Protein AF-A0A4P6PEQ9-F1 (afdb_monomer_lite)

pLDDT: mean 74.77, std 24.23, range [22.58, 97.56]

Sequence (302 aa):
MPDYSALWETHTLLEGETLVCCVGPLTLRIHRKRKDWYVSHEQEMQIDDQRCSLEILREPMNRGFEWSRWILDEAMDCVRLEPSLPDRSIIVRPEMLMTVMPKQTVEFYIGLPLWLSISFGSAGKTAVEVPTYTLSNSWFGSFTEGELCYALKTTARLHLAELSNSAHRVVFPLNVKNLSKETLAFERICIRPQHLNIYQGSERLWTGRGRVSYRGRRAGAVWSMPQARRIWAGPIKRSATRVKPSNVVHCYVLLIILNSGWMFHDGVSTQLVRPVSGNGYLLRAAAGIRAAVSAAVQLSDS

Radius of gyration: 23.51 Å; chains: 1; bounding box: 49×52×79 Å

Structure (mmCIF, N/CA/C/O backbone):
data_AF-A0A4P6PEQ9-F1
#
_entry.id   AF-A0A4P6PEQ9-F1
#
loop_
_atom_site.group_PDB
_atom_site.id
_atom_site.type_symbol
_atom_site.label_atom_id
_atom_site.label_alt_id
_atom_site.label_comp_id
_atom_site.label_asym_id
_atom_site.label_entity_id
_atom_site.label_seq_id
_atom_site.pdbx_PDB_ins_code
_atom_site.Cartn_x
_atom_site.Cartn_y
_atom_site.Cartn_z
_atom_site.occupancy
_atom_site.B_iso_or_equiv
_atom_site.auth_seq_id
_atom_site.auth_comp_id
_atom_site.auth_asym_id
_atom_site.auth_atom_id
_atom_site.pdbx_PDB_model_num
ATOM 1 N N . MET A 1 1 ? 15.878 -3.754 14.108 1.00 52.47 1 MET A N 1
ATOM 2 C CA . MET A 1 1 ? 15.055 -3.267 12.977 1.00 52.47 1 MET A CA 1
ATOM 3 C C . MET A 1 1 ? 13.618 -3.230 13.442 1.00 52.47 1 MET A C 1
ATOM 5 O O . MET A 1 1 ? 13.287 -4.068 14.275 1.00 52.47 1 MET A O 1
ATOM 9 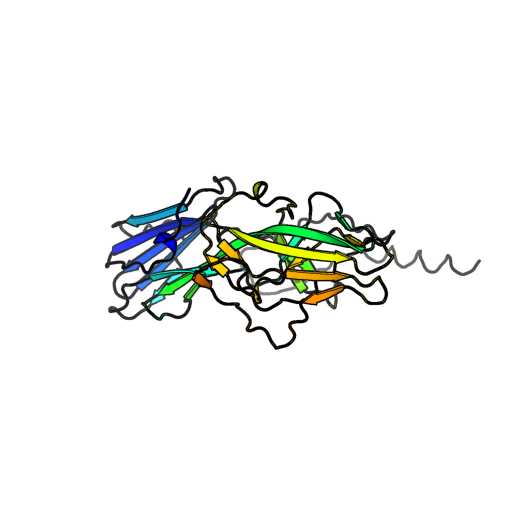N N . PRO A 1 2 ? 12.806 -2.262 13.003 1.00 60.31 2 PRO A N 1
ATOM 10 C CA . PRO A 1 2 ? 11.451 -2.143 13.513 1.00 60.31 2 PRO A CA 1
ATOM 11 C C . PRO A 1 2 ? 10.614 -3.342 13.044 1.00 60.31 2 PRO A C 1
ATOM 13 O O . PRO A 1 2 ? 10.509 -3.605 11.847 1.00 60.31 2 PRO A O 1
ATOM 16 N N . ASP A 1 3 ? 10.088 -4.100 14.005 1.00 70.50 3 ASP A N 1
ATOM 17 C CA . ASP A 1 3 ? 9.149 -5.189 13.758 1.00 70.50 3 ASP A CA 1
ATOM 18 C C . ASP A 1 3 ? 7.724 -4.634 13.826 1.00 70.50 3 ASP A C 1
ATOM 20 O O . ASP A 1 3 ? 7.307 -4.072 14.837 1.00 70.50 3 ASP A O 1
ATOM 24 N N . TYR A 1 4 ? 6.988 -4.774 12.726 1.00 80.19 4 TYR A N 1
ATOM 25 C CA . TYR A 1 4 ? 5.607 -4.313 12.600 1.00 80.19 4 TYR A CA 1
ATOM 26 C C . TYR A 1 4 ? 4.604 -5.469 12.694 1.00 80.19 4 TYR A C 1
ATOM 28 O O . TYR A 1 4 ? 3.434 -5.290 12.373 1.00 80.19 4 TYR A O 1
ATOM 36 N N . SER A 1 5 ? 5.046 -6.670 13.083 1.00 78.75 5 SER A N 1
ATOM 37 C CA . SER A 1 5 ? 4.214 -7.875 13.155 1.00 78.75 5 SER A CA 1
ATOM 38 C C . SER A 1 5 ? 2.965 -7.679 14.019 1.00 78.75 5 SER A C 1
ATOM 40 O O . SER A 1 5 ? 1.870 -7.983 13.544 1.00 78.75 5 SER A O 1
ATOM 42 N N . ALA A 1 6 ? 3.127 -7.076 15.201 1.00 85.50 6 ALA A N 1
ATOM 43 C CA . ALA A 1 6 ? 2.058 -6.793 16.158 1.00 85.50 6 ALA A CA 1
ATOM 44 C C . ALA A 1 6 ? 0.940 -5.908 15.579 1.00 85.50 6 ALA A C 1
ATOM 46 O O . ALA A 1 6 ? -0.227 -6.073 15.923 1.00 85.50 6 ALA A O 1
ATOM 47 N N . LEU A 1 7 ? 1.258 -5.002 14.645 1.00 88.44 7 LEU A N 1
ATOM 48 C CA . LEU A 1 7 ? 0.253 -4.169 13.974 1.00 88.44 7 LEU A CA 1
ATOM 49 C C . LEU A 1 7 ? -0.766 -5.024 13.204 1.00 88.44 7 LEU A C 1
ATOM 51 O O . LEU A 1 7 ? -1.944 -4.683 13.153 1.00 88.44 7 LEU A O 1
ATOM 55 N N . TRP A 1 8 ? -0.314 -6.143 12.632 1.00 87.94 8 TRP A N 1
ATOM 56 C CA . TRP A 1 8 ? -1.099 -7.017 11.754 1.00 87.94 8 TRP A CA 1
ATOM 57 C C . TRP A 1 8 ? -1.805 -8.163 12.485 1.00 87.94 8 TRP A C 1
ATOM 59 O O . TRP A 1 8 ? -2.359 -9.059 11.841 1.00 87.94 8 TRP A O 1
ATOM 69 N N . GLU A 1 9 ? -1.735 -8.187 13.813 1.00 89.50 9 GLU A N 1
ATOM 70 C CA . GLU A 1 9 ? -2.433 -9.167 14.636 1.00 89.50 9 GLU A CA 1
ATOM 71 C C . GLU A 1 9 ? -3.910 -8.796 14.823 1.00 89.50 9 GLU A C 1
ATOM 73 O O . GLU A 1 9 ? -4.392 -7.748 14.388 1.00 89.50 9 GLU A O 1
ATOM 78 N N . THR A 1 10 ? -4.666 -9.717 15.418 1.00 92.06 10 THR A N 1
ATOM 79 C CA . THR A 1 10 ? -6.040 -9.428 15.840 1.00 92.06 10 THR A CA 1
ATOM 80 C C . THR A 1 10 ? -5.991 -8.869 17.255 1.00 92.06 10 THR A C 1
ATOM 82 O O . THR A 1 10 ? -5.420 -9.502 18.137 1.00 92.06 10 THR A O 1
ATOM 85 N N . HIS A 1 11 ? -6.605 -7.709 17.459 1.00 94.25 11 HIS A N 1
ATOM 86 C CA . HIS A 1 11 ? -6.615 -6.984 18.725 1.00 94.25 11 HIS A CA 1
ATOM 87 C C . HIS A 1 11 ? -7.996 -7.072 19.358 1.00 94.25 11 HIS A C 1
ATOM 89 O O . HIS A 1 11 ? -8.988 -6.724 18.718 1.00 94.25 11 HIS A O 1
ATOM 95 N N . THR A 1 12 ? -8.073 -7.516 20.606 1.00 95.25 12 THR A N 1
ATOM 96 C CA . THR A 1 12 ? -9.313 -7.470 21.388 1.00 95.25 12 THR A CA 1
ATOM 97 C C . THR A 1 12 ? -9.430 -6.103 22.057 1.00 95.25 12 THR A C 1
ATOM 99 O O . THR A 1 12 ? -8.489 -5.663 22.708 1.00 95.25 12 THR A O 1
ATOM 102 N N . LEU A 1 13 ? -10.574 -5.436 21.901 1.00 94.94 13 LEU A N 1
ATOM 103 C CA . LEU A 1 13 ? -10.925 -4.204 22.609 1.00 94.94 13 LEU A CA 1
ATOM 104 C C . LEU A 1 13 ? -12.106 -4.481 23.530 1.00 94.94 13 LEU A C 1
ATOM 106 O O . LEU A 1 13 ? -13.156 -4.940 23.078 1.00 94.94 13 LEU A O 1
ATOM 110 N N . LEU A 1 14 ? -11.975 -4.141 24.804 1.00 95.12 14 LEU A N 1
ATOM 111 C CA . LEU A 1 14 ? -13.072 -4.132 25.765 1.00 95.12 14 LEU A CA 1
ATOM 112 C C . LEU A 1 14 ? -13.942 -2.878 25.597 1.00 95.12 14 LEU A C 1
ATOM 114 O O . LEU A 1 14 ? -13.610 -1.929 24.884 1.00 95.12 14 LEU A O 1
ATOM 118 N N . GLU A 1 15 ? -15.102 -2.868 26.250 1.00 94.50 15 GLU A N 1
ATOM 119 C CA . GLU A 1 15 ? -15.941 -1.672 26.285 1.00 94.50 15 GLU A CA 1
ATOM 120 C C . GLU A 1 15 ? -15.204 -0.496 26.949 1.00 94.50 15 GLU A C 1
ATOM 122 O O . GLU A 1 15 ? -14.682 -0.609 28.060 1.00 94.50 15 GLU A O 1
ATOM 127 N N . GLY A 1 16 ? -15.218 0.655 26.275 1.00 94.69 16 GLY A N 1
ATOM 128 C CA . GLY A 1 16 ? -14.568 1.882 26.724 1.00 94.69 16 GLY A CA 1
ATOM 129 C C . GLY A 1 16 ? -13.089 1.972 26.352 1.00 94.69 16 GLY A C 1
ATOM 130 O O . GLY A 1 16 ? -12.447 2.956 26.713 1.00 94.69 16 GLY A O 1
ATOM 131 N N . GLU A 1 17 ? -12.546 0.986 25.638 1.00 96.56 17 GLU A N 1
ATOM 132 C CA . GLU A 1 17 ? -11.171 1.019 25.148 1.00 96.56 17 GLU A CA 1
ATOM 133 C C . GLU A 1 17 ? -11.068 1.630 23.749 1.00 96.56 17 GLU A C 1
ATOM 135 O O . GLU A 1 17 ? -11.980 1.545 22.918 1.00 96.56 17 GLU A O 1
ATOM 140 N N . THR A 1 18 ? -9.915 2.246 23.498 1.00 97.44 18 THR A N 1
ATOM 141 C CA . THR A 1 18 ? -9.523 2.826 22.219 1.00 97.44 18 THR A CA 1
ATOM 142 C C . THR A 1 18 ? -8.192 2.234 21.789 1.00 97.44 18 THR A C 1
ATOM 144 O O . THR A 1 18 ? -7.184 2.455 22.451 1.00 97.44 18 THR A O 1
ATOM 147 N N . LEU A 1 19 ? -8.163 1.544 20.654 1.00 96.88 19 LEU A N 1
ATOM 148 C CA . LEU A 1 19 ? -6.914 1.228 19.974 1.00 96.88 19 LEU A CA 1
ATOM 149 C C . LEU A 1 19 ? -6.453 2.469 19.218 1.00 96.88 19 LEU A C 1
ATOM 151 O O . LEU A 1 19 ? -7.175 2.984 18.362 1.00 96.88 19 LEU A O 1
ATOM 155 N N . VAL A 1 20 ? -5.251 2.936 19.528 1.00 96.56 20 VAL A N 1
ATOM 156 C CA . VAL A 1 20 ? -4.571 4.011 18.812 1.00 96.56 20 VAL A CA 1
ATOM 157 C C . VAL A 1 20 ? -3.357 3.406 18.131 1.00 96.56 20 VAL A C 1
ATOM 159 O O . VAL A 1 20 ? -2.500 2.811 18.780 1.00 96.56 20 VAL A O 1
ATOM 162 N N . CYS A 1 21 ? -3.272 3.537 16.811 1.00 95.25 21 CYS A N 1
ATOM 163 C CA . CYS A 1 21 ? -2.078 3.133 16.088 1.00 95.25 21 CYS A CA 1
ATOM 164 C C . CYS A 1 21 ? -1.596 4.231 15.156 1.00 95.25 21 CYS A C 1
ATOM 166 O O . CYS A 1 21 ? -2.380 4.941 14.522 1.00 95.25 21 CYS A O 1
ATOM 168 N N . CYS A 1 22 ? -0.281 4.332 15.050 1.00 93.75 22 CYS A N 1
ATOM 169 C CA . CYS A 1 22 ? 0.378 5.260 14.156 1.00 93.75 22 CYS A CA 1
ATOM 170 C C . CYS A 1 22 ? 1.118 4.465 13.092 1.00 93.75 22 CYS A C 1
ATOM 172 O O . CYS A 1 22 ? 1.811 3.512 13.435 1.00 93.75 22 CYS A O 1
ATOM 174 N N . VAL A 1 23 ? 0.977 4.840 11.823 1.00 92.69 23 VAL A N 1
ATOM 175 C CA . VAL A 1 23 ? 1.608 4.160 10.686 1.00 92.69 23 VAL A CA 1
ATOM 176 C C . VAL A 1 23 ? 2.070 5.220 9.688 1.00 92.69 23 VAL A C 1
ATOM 178 O O . VAL A 1 23 ? 1.315 5.670 8.825 1.00 92.69 23 VAL A O 1
ATOM 181 N N . GLY A 1 24 ? 3.324 5.645 9.833 1.00 91.25 24 GLY A N 1
ATOM 182 C CA . GLY A 1 24 ? 3.882 6.803 9.146 1.00 91.25 24 GLY A CA 1
ATOM 183 C C . GLY A 1 24 ? 3.086 8.075 9.473 1.00 91.25 24 GLY A C 1
ATOM 184 O O . GLY A 1 24 ? 2.930 8.391 10.655 1.00 91.25 24 GLY A O 1
ATOM 185 N N . PRO A 1 25 ? 2.536 8.779 8.466 1.00 92.25 25 PRO A N 1
ATOM 186 C CA . PRO A 1 25 ? 1.780 10.009 8.692 1.00 92.25 25 PRO A CA 1
ATOM 187 C C . PRO A 1 25 ? 0.363 9.775 9.230 1.00 92.25 25 PRO A C 1
ATOM 189 O O . PRO A 1 25 ? -0.295 10.733 9.625 1.00 92.25 25 PRO A O 1
ATOM 192 N N . LEU A 1 26 ? -0.131 8.534 9.236 1.00 94.88 26 LEU A N 1
ATOM 193 C CA . LEU A 1 26 ? -1.480 8.206 9.686 1.00 94.88 26 LEU A CA 1
ATOM 194 C C . LEU A 1 26 ? -1.515 7.941 11.189 1.00 94.88 26 LEU A C 1
ATOM 196 O O . LEU A 1 26 ? -0.820 7.051 11.675 1.00 94.88 26 LEU A O 1
ATOM 200 N N . THR A 1 27 ? -2.405 8.636 11.893 1.00 95.56 27 THR A N 1
ATOM 201 C CA . THR A 1 27 ? -2.886 8.239 13.220 1.00 95.56 27 THR A CA 1
ATOM 202 C C . THR A 1 27 ? -4.306 7.711 13.077 1.00 95.56 27 THR A C 1
ATOM 204 O O . THR A 1 27 ? -5.190 8.425 12.612 1.00 95.56 27 THR A O 1
ATOM 207 N N . LEU A 1 28 ? -4.525 6.459 13.467 1.00 96.81 28 LEU A N 1
ATOM 208 C CA . LEU A 1 28 ? -5.816 5.780 13.437 1.00 96.81 28 LEU A CA 1
ATOM 209 C C . LEU A 1 28 ? -6.280 5.515 14.869 1.00 96.81 28 LEU A C 1
ATOM 211 O O . LEU A 1 28 ? -5.493 5.091 15.715 1.00 96.81 28 LEU A O 1
ATOM 215 N N . ARG A 1 29 ? -7.567 5.745 15.128 1.00 97.56 29 ARG A N 1
ATOM 216 C CA . ARG A 1 29 ? -8.214 5.505 16.418 1.00 97.56 29 ARG A CA 1
ATOM 217 C C . ARG A 1 29 ? -9.451 4.653 16.210 1.00 97.56 29 ARG A C 1
ATOM 219 O O . ARG A 1 29 ? -10.290 4.987 15.374 1.00 97.56 29 ARG A O 1
ATOM 226 N N . ILE A 1 30 ? -9.572 3.576 16.975 1.00 97.06 30 ILE A N 1
ATOM 227 C CA . ILE A 1 30 ? -10.722 2.674 16.959 1.00 97.06 30 ILE A CA 1
ATOM 228 C C . ILE A 1 30 ? -11.241 2.557 18.387 1.00 97.06 30 ILE A C 1
ATOM 230 O O . ILE A 1 30 ? -10.545 2.016 19.237 1.00 97.06 30 ILE A O 1
ATOM 234 N N . HIS A 1 31 ? -12.440 3.066 18.659 1.00 96.94 31 HIS A N 1
ATOM 235 C CA . HIS A 1 31 ? -13.054 3.040 19.988 1.00 96.94 31 HIS A CA 1
ATOM 236 C C . HIS A 1 31 ? -14.243 2.084 20.022 1.00 96.94 31 HIS A C 1
ATOM 238 O O . HIS A 1 31 ? -15.076 2.103 19.110 1.00 96.94 31 HIS A O 1
ATOM 244 N N . ARG A 1 32 ? -14.363 1.290 21.089 1.00 95.19 32 ARG A N 1
ATOM 245 C CA . ARG A 1 32 ? -15.486 0.364 21.281 1.00 95.19 32 ARG A CA 1
ATOM 246 C C . ARG A 1 32 ? -16.386 0.801 22.432 1.00 95.19 32 ARG A C 1
ATOM 248 O O . ARG A 1 32 ? -15.934 1.015 23.553 1.00 95.19 32 ARG A O 1
ATOM 255 N N . LYS A 1 33 ? -17.696 0.824 22.187 1.00 93.88 33 LYS A N 1
ATOM 256 C CA . LYS A 1 33 ? -18.738 1.060 23.190 1.00 93.88 33 LYS A CA 1
ATOM 257 C C . LYS A 1 33 ? -19.896 0.075 23.009 1.00 93.88 33 LYS A C 1
ATOM 259 O O . LYS A 1 33 ? -20.812 0.320 22.228 1.00 93.88 33 LYS A O 1
ATOM 264 N N . ARG A 1 34 ? -19.883 -1.038 23.748 1.00 90.44 34 ARG A N 1
ATOM 265 C CA . ARG A 1 34 ? -20.841 -2.153 23.602 1.00 90.44 34 ARG A CA 1
ATOM 266 C C . ARG A 1 34 ? -20.914 -2.650 22.152 1.00 90.44 34 ARG A C 1
ATOM 268 O O . ARG A 1 34 ? -19.974 -3.274 21.667 1.00 90.44 34 ARG A O 1
ATOM 275 N N . LYS A 1 35 ? -22.020 -2.338 21.467 1.00 93.62 35 LYS A N 1
ATOM 276 C CA . LYS A 1 35 ? -22.302 -2.658 20.060 1.00 93.62 35 LYS A CA 1
ATOM 277 C C . LYS A 1 35 ? -21.734 -1.631 19.081 1.00 93.62 35 LYS A C 1
ATOM 279 O O . LYS A 1 35 ? -21.669 -1.896 17.885 1.00 93.62 35 LYS A O 1
ATOM 284 N N . ASP A 1 36 ? -21.345 -0.461 19.569 1.00 94.81 36 ASP A N 1
ATOM 285 C CA . ASP A 1 36 ? -20.870 0.641 18.749 1.00 94.81 36 ASP A CA 1
ATOM 286 C C . ASP A 1 36 ? -19.356 0.611 18.590 1.00 94.81 36 ASP A C 1
ATOM 288 O O . ASP A 1 36 ? -18.610 0.588 19.568 1.00 94.81 36 ASP A O 1
ATOM 292 N N . TRP A 1 37 ? -18.917 0.665 17.340 1.00 95.31 37 TRP A N 1
ATOM 293 C CA . TRP A 1 37 ? -17.520 0.770 16.959 1.00 95.31 37 TRP A CA 1
ATOM 294 C C . TRP A 1 37 ? -17.304 2.076 16.218 1.00 95.31 37 TRP A C 1
ATOM 296 O O . TRP A 1 37 ? -18.000 2.374 15.246 1.00 95.31 37 TRP A O 1
ATOM 306 N N . TYR A 1 38 ? -16.339 2.858 16.680 1.00 96.62 38 TYR A N 1
ATOM 307 C CA . TYR A 1 38 ? -16.027 4.161 16.120 1.00 96.62 38 TYR A CA 1
ATOM 308 C C . TYR A 1 38 ? -14.630 4.149 15.531 1.00 96.62 38 TYR A C 1
ATOM 310 O O . TYR A 1 38 ? -13.705 3.647 16.161 1.00 96.62 38 TYR A O 1
ATOM 318 N N . VAL A 1 39 ? -14.472 4.733 14.347 1.00 97.25 39 VAL A N 1
ATOM 319 C CA . VAL A 1 39 ? -13.167 4.911 13.708 1.00 97.25 39 VAL A CA 1
ATOM 320 C C . VAL A 1 39 ? -12.952 6.383 13.403 1.00 97.25 39 VAL A C 1
ATOM 322 O O . VAL A 1 39 ? -13.821 7.029 12.815 1.00 97.25 39 VAL A O 1
ATOM 325 N N . SER A 1 40 ? -11.792 6.901 13.786 1.00 97.44 40 SER A N 1
ATOM 326 C CA . SER A 1 40 ? -11.309 8.224 13.404 1.00 97.44 40 SER A CA 1
ATOM 327 C C . SER A 1 40 ? -9.877 8.116 12.904 1.00 97.44 40 SER A C 1
ATOM 329 O O . SER A 1 40 ? -9.133 7.224 13.314 1.00 97.44 40 SER A O 1
ATOM 331 N N . HIS A 1 41 ? -9.490 9.006 11.999 1.00 96.19 41 HIS A N 1
ATOM 332 C CA . HIS A 1 41 ? -8.133 9.062 11.492 1.00 96.19 41 HIS A CA 1
ATOM 333 C C . HIS A 1 41 ? -7.707 10.493 11.195 1.00 96.19 41 HIS A C 1
ATOM 335 O O . HIS A 1 41 ? -8.514 11.329 10.802 1.00 96.19 41 HIS A O 1
ATOM 341 N N . GLU A 1 42 ? -6.414 10.743 11.343 1.00 94.25 42 GLU A N 1
ATOM 342 C CA . GLU A 1 42 ? -5.764 12.008 11.024 1.00 94.25 42 GLU A CA 1
ATOM 343 C C . GLU A 1 42 ? -4.481 11.715 10.253 1.00 94.25 42 GLU A C 1
ATOM 345 O O . GLU A 1 42 ? -3.817 10.702 10.492 1.00 94.25 42 GLU A O 1
ATOM 350 N N . GLN A 1 43 ? -4.134 12.597 9.322 1.00 89.31 43 GLN A N 1
ATOM 351 C CA . GLN A 1 43 ? -2.898 12.505 8.556 1.00 89.31 43 GLN A CA 1
ATOM 352 C C . GLN A 1 43 ? -2.053 13.746 8.792 1.00 89.31 43 GLN A C 1
ATOM 354 O O . GLN A 1 43 ? -2.518 14.865 8.575 1.00 89.31 43 GLN A O 1
ATOM 359 N N . GLU A 1 44 ? -0.796 13.546 9.166 1.00 85.44 44 GLU A N 1
ATOM 360 C CA . GLU A 1 44 ? 0.134 14.635 9.432 1.00 85.44 44 GLU A CA 1
ATOM 361 C C . GLU A 1 44 ? 1.367 14.519 8.532 1.00 85.44 44 GLU A C 1
ATOM 363 O O . GLU A 1 44 ? 2.230 13.662 8.698 1.00 85.44 44 GLU A O 1
ATOM 368 N N . MET A 1 45 ? 1.429 15.388 7.521 1.00 68.88 45 MET A N 1
ATOM 369 C CA . MET A 1 45 ? 2.332 15.243 6.369 1.00 68.88 45 MET A CA 1
ATOM 370 C C . MET A 1 45 ? 3.796 15.630 6.646 1.00 68.88 45 MET A C 1
ATOM 372 O O . MET A 1 45 ? 4.630 15.461 5.762 1.00 68.88 45 MET A O 1
ATOM 376 N N . GLN A 1 46 ? 4.102 16.182 7.825 1.00 64.62 46 GLN A N 1
ATOM 377 C CA . GLN A 1 46 ? 5.447 16.642 8.221 1.00 64.62 46 GLN A CA 1
ATOM 378 C C . GLN A 1 46 ? 6.103 15.735 9.280 1.00 64.62 46 GLN A C 1
ATOM 380 O O . GLN A 1 46 ? 7.114 16.107 9.871 1.00 64.62 46 GLN A O 1
ATOM 385 N N . ILE A 1 47 ? 5.520 14.565 9.550 1.00 67.75 47 ILE A N 1
ATOM 386 C CA . ILE A 1 47 ? 6.016 13.614 10.550 1.00 67.75 47 ILE A CA 1
ATOM 387 C C . ILE A 1 47 ? 7.072 12.672 9.962 1.00 67.75 47 ILE A C 1
ATOM 389 O O . ILE A 1 47 ? 7.112 12.422 8.761 1.00 67.75 47 ILE A O 1
ATOM 393 N N . ASP A 1 48 ? 7.910 12.129 10.848 1.00 70.50 48 ASP A N 1
ATOM 394 C CA . ASP A 1 48 ? 8.826 11.022 10.581 1.00 70.50 48 ASP A CA 1
ATOM 395 C C . ASP A 1 48 ? 8.133 9.817 9.907 1.00 70.50 48 ASP A C 1
ATOM 397 O O . ASP A 1 48 ? 7.264 9.151 10.480 1.00 70.50 48 ASP A O 1
ATOM 401 N N . ASP A 1 49 ? 8.595 9.490 8.697 1.00 75.50 49 ASP A N 1
ATOM 402 C CA . ASP A 1 49 ? 8.177 8.333 7.899 1.00 75.50 49 ASP A CA 1
ATOM 403 C C . ASP A 1 49 ? 8.321 6.989 8.650 1.00 75.50 49 ASP A C 1
ATOM 405 O O . ASP A 1 49 ? 7.667 6.005 8.279 1.00 75.50 49 ASP A O 1
ATOM 409 N N . GLN A 1 50 ? 9.158 6.921 9.692 1.00 83.19 50 GLN A N 1
ATOM 410 C CA . GLN A 1 50 ? 9.397 5.710 10.484 1.00 83.19 50 GLN A CA 1
ATOM 411 C C . GLN A 1 50 ? 8.410 5.492 11.636 1.00 83.19 50 GLN A C 1
ATOM 413 O O . GLN A 1 50 ? 8.454 4.426 12.258 1.00 83.19 50 GLN A O 1
ATOM 418 N N . ARG A 1 51 ? 7.499 6.439 11.912 1.00 87.62 51 ARG A N 1
ATOM 419 C CA . ARG A 1 51 ? 6.518 6.311 12.999 1.00 87.62 51 ARG A CA 1
ATOM 420 C C . ARG A 1 51 ? 5.715 5.017 12.849 1.00 87.62 51 ARG A C 1
ATOM 422 O O . ARG A 1 51 ? 5.004 4.819 11.866 1.00 87.62 51 ARG A O 1
ATOM 429 N N . CYS A 1 52 ? 5.807 4.139 13.839 1.00 90.62 52 CYS A N 1
ATOM 430 C CA . CYS A 1 52 ? 4.939 2.978 13.949 1.00 90.62 52 CYS A CA 1
ATOM 431 C C . CYS A 1 52 ? 4.720 2.641 15.418 1.00 90.62 52 CYS A C 1
ATOM 433 O O . CYS A 1 52 ? 5.674 2.319 16.121 1.00 90.62 52 CYS A O 1
ATOM 435 N N . SER A 1 53 ? 3.478 2.710 15.880 1.00 91.69 53 SER A N 1
ATOM 436 C CA . SER A 1 53 ? 3.115 2.350 17.250 1.00 91.69 53 SER A CA 1
ATOM 437 C C . SER A 1 53 ? 1.698 1.805 17.297 1.00 91.69 53 SER A C 1
ATOM 439 O O . SER A 1 53 ? 0.887 2.083 16.412 1.00 91.69 53 SER A O 1
ATOM 441 N N . LEU A 1 54 ? 1.410 1.022 18.330 1.00 94.50 54 LEU A N 1
ATOM 442 C CA . LEU A 1 54 ? 0.079 0.526 18.633 1.00 94.50 54 LEU A CA 1
ATOM 443 C C . LEU A 1 54 ? -0.072 0.474 20.149 1.00 94.50 54 LEU A C 1
ATOM 445 O O . LEU A 1 54 ? 0.776 -0.093 20.834 1.00 94.50 54 LEU A O 1
ATOM 449 N N . GLU A 1 55 ? -1.145 1.066 20.651 1.00 95.31 55 GLU A N 1
ATOM 450 C CA . GLU A 1 55 ? -1.495 1.081 22.065 1.00 95.31 55 GLU A CA 1
ATOM 451 C C . GLU A 1 55 ? -3.010 0.955 22.234 1.00 95.31 55 GLU A C 1
ATOM 453 O O . GLU A 1 55 ? -3.786 1.368 21.369 1.00 95.31 55 GLU A O 1
ATOM 458 N N . ILE A 1 56 ? -3.433 0.369 23.352 1.00 96.56 56 ILE A N 1
ATOM 459 C CA . ILE A 1 56 ? -4.837 0.314 23.753 1.00 96.56 56 ILE A CA 1
ATOM 460 C C . ILE A 1 56 ? -4.976 1.172 25.004 1.00 96.56 56 ILE A C 1
ATOM 462 O O . ILE A 1 56 ? -4.344 0.911 26.026 1.00 96.56 56 ILE A O 1
ATOM 466 N N . LEU A 1 57 ? -5.793 2.214 24.899 1.00 96.25 57 LEU A N 1
ATOM 467 C CA . LEU A 1 57 ? -6.026 3.202 25.942 1.00 96.25 57 LEU A CA 1
ATOM 468 C C . LEU A 1 57 ? -7.437 3.048 26.494 1.00 96.25 57 LEU A C 1
ATOM 470 O O . LEU A 1 57 ? -8.391 2.833 25.744 1.00 96.25 57 LEU A O 1
ATOM 474 N N . ARG A 1 58 ? -7.594 3.226 27.804 1.00 94.62 58 ARG A N 1
ATOM 475 C CA . ARG A 1 58 ? -8.904 3.228 28.460 1.00 94.62 58 ARG A CA 1
ATOM 476 C C . ARG A 1 58 ? -9.305 4.650 28.820 1.00 94.62 58 ARG A C 1
ATOM 478 O O . ARG A 1 58 ? -9.183 5.077 29.964 1.00 94.62 58 ARG A O 1
ATOM 485 N N . GLU A 1 59 ? -9.783 5.374 27.818 1.00 87.62 59 GLU A N 1
ATOM 486 C CA . GLU A 1 59 ? -10.155 6.781 27.933 1.00 87.62 59 GLU A CA 1
ATOM 487 C C . GLU A 1 59 ? -11.535 7.039 27.314 1.00 87.62 59 GLU A C 1
ATOM 489 O O . GLU A 1 59 ? -11.927 6.358 26.358 1.00 87.62 59 GLU A O 1
ATOM 494 N N . PRO A 1 60 ? -12.296 8.028 27.822 1.00 88.00 60 PRO A N 1
ATOM 495 C CA . PRO A 1 60 ? -13.544 8.436 27.196 1.00 88.00 60 PRO A CA 1
ATOM 496 C C . PRO A 1 60 ? -13.322 8.868 25.745 1.00 88.00 60 PRO A C 1
ATOM 498 O O . PRO A 1 60 ? -12.356 9.560 25.429 1.00 88.00 60 PRO A O 1
ATOM 501 N N . MET A 1 61 ? -14.269 8.533 24.868 1.00 89.94 61 MET A N 1
ATOM 502 C CA . MET A 1 61 ? -14.216 8.952 23.469 1.00 89.94 61 MET A CA 1
ATOM 503 C C . MET A 1 61 ? -14.139 10.483 23.350 1.00 89.94 61 MET A C 1
ATOM 505 O O . MET A 1 61 ? -15.071 11.202 23.727 1.00 89.94 61 MET A O 1
ATOM 509 N N . ASN A 1 62 ? -13.032 10.979 22.796 1.00 90.75 62 ASN A N 1
ATOM 510 C CA . ASN A 1 62 ? -12.809 12.405 22.590 1.00 90.75 62 ASN A CA 1
ATOM 511 C C . ASN A 1 62 ? -13.720 12.937 21.469 1.00 90.75 62 ASN A C 1
ATOM 513 O O . ASN A 1 62 ? -13.665 12.476 20.329 1.00 90.75 62 ASN A O 1
ATOM 517 N N . ARG A 1 63 ? -14.553 13.932 21.795 1.00 89.94 63 ARG A N 1
ATOM 518 C CA . ARG A 1 63 ? -15.517 14.551 20.868 1.00 89.94 63 ARG A CA 1
ATOM 519 C C . ARG A 1 63 ? -14.891 15.531 19.871 1.00 89.94 63 ARG A C 1
ATOM 521 O O . ARG A 1 63 ? -15.597 15.989 18.983 1.00 89.94 63 ARG A O 1
ATOM 528 N N . GLY A 1 64 ? -13.610 15.867 20.025 1.00 92.94 64 GLY A N 1
ATOM 529 C CA . GLY A 1 64 ? -12.874 16.727 19.097 1.00 92.94 64 GLY A CA 1
ATOM 530 C C . GLY A 1 64 ? -12.505 16.047 17.777 1.00 92.94 64 GLY A C 1
ATOM 531 O O . GLY A 1 64 ? -12.148 16.738 16.831 1.00 92.94 64 GLY A O 1
ATOM 532 N N . PHE A 1 65 ? -12.607 14.718 17.699 1.00 94.25 65 PHE A N 1
ATOM 533 C CA . PHE A 1 65 ? -12.324 13.968 16.479 1.00 94.25 65 PHE A CA 1
ATOM 534 C C . PHE A 1 65 ? -13.580 13.738 15.635 1.00 94.25 65 PHE A C 1
ATOM 536 O O . PHE A 1 65 ? -14.681 13.546 16.160 1.00 94.25 65 PHE A O 1
ATOM 543 N N . GLU A 1 66 ? -13.400 13.668 14.318 1.00 95.31 66 GLU A N 1
ATOM 544 C CA . GLU A 1 66 ? -14.444 13.207 13.406 1.00 95.31 66 GLU A CA 1
ATOM 545 C C . GLU A 1 66 ? -14.509 11.675 13.426 1.00 95.31 66 GLU A C 1
ATOM 547 O O . GLU A 1 66 ? -13.569 10.987 13.016 1.00 95.31 66 GLU A O 1
ATOM 552 N N . TRP A 1 67 ? -15.620 11.135 13.931 1.00 96.38 67 TRP A N 1
ATOM 553 C CA . TRP A 1 67 ? -15.843 9.697 14.075 1.00 96.38 67 TRP A CA 1
ATOM 554 C C . TRP A 1 67 ? -16.845 9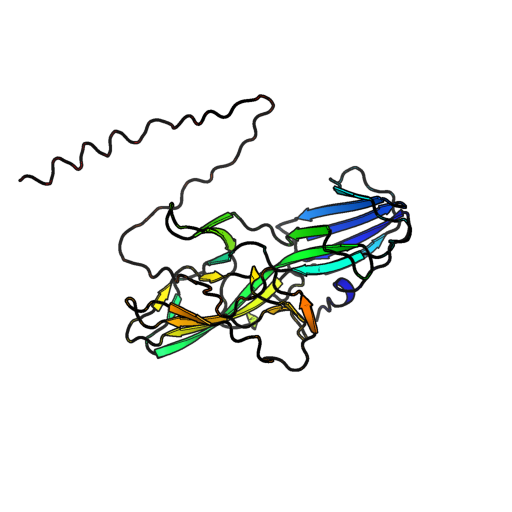.177 13.048 1.00 96.38 67 TRP A C 1
ATOM 556 O O . TRP A 1 67 ? -17.962 9.680 12.934 1.00 96.38 67 TRP A O 1
ATOM 566 N N . SER A 1 68 ? -16.480 8.091 12.376 1.00 95.94 68 SER A N 1
ATOM 567 C CA . SER A 1 68 ? -17.426 7.223 11.671 1.00 95.94 68 SER A CA 1
ATOM 568 C C . SER A 1 68 ? -17.870 6.090 12.599 1.00 95.94 68 SER A C 1
ATOM 570 O O . SER A 1 68 ? -17.076 5.637 13.421 1.00 95.94 68 SER A O 1
ATOM 572 N N . ARG A 1 69 ? -19.126 5.636 12.497 1.00 95.31 69 ARG A N 1
ATOM 573 C CA . ARG A 1 69 ? -19.731 4.655 13.418 1.00 95.31 69 ARG A CA 1
ATOM 574 C C . ARG A 1 69 ? -20.242 3.423 12.674 1.00 95.31 69 ARG A C 1
ATOM 576 O O . ARG A 1 69 ? -20.963 3.551 11.688 1.00 95.31 69 ARG A O 1
ATOM 583 N N . TRP A 1 70 ? -19.956 2.251 13.228 1.00 94.69 70 TRP A N 1
ATOM 584 C CA . TRP A 1 70 ? -20.498 0.953 12.837 1.00 94.69 70 TRP A CA 1
ATOM 585 C C . TRP A 1 70 ? -21.215 0.324 14.031 1.00 94.69 70 TRP A C 1
ATOM 587 O O . TRP A 1 70 ? -20.788 0.487 15.172 1.00 94.69 70 TRP A O 1
ATOM 597 N N . ILE A 1 71 ? -22.306 -0.393 13.767 1.00 93.75 71 ILE A N 1
ATOM 598 C CA . ILE A 1 71 ? -23.059 -1.139 14.781 1.00 93.75 71 ILE A CA 1
ATOM 599 C C . ILE A 1 71 ? -22.828 -2.621 14.520 1.00 93.75 71 ILE A C 1
ATOM 601 O O . ILE A 1 71 ? -23.124 -3.108 13.429 1.00 93.75 71 ILE A O 1
ATOM 605 N N . LEU A 1 72 ? -22.300 -3.323 15.515 1.00 90.94 72 LEU A N 1
ATOM 606 C CA . LEU A 1 72 ? -21.981 -4.744 15.466 1.00 90.94 72 LEU A CA 1
ATOM 607 C C . LEU A 1 72 ? -22.685 -5.488 16.601 1.00 90.94 72 LEU A C 1
ATOM 609 O O . LEU A 1 72 ? -23.285 -4.886 17.494 1.00 90.94 72 LEU A O 1
ATOM 613 N N . ASP A 1 73 ? -22.615 -6.815 16.567 1.00 90.56 73 ASP A N 1
ATOM 614 C CA . ASP A 1 73 ? -23.083 -7.619 17.689 1.00 90.56 73 ASP A CA 1
ATOM 615 C C . ASP A 1 73 ? -22.203 -7.398 18.930 1.00 90.56 73 ASP A C 1
ATOM 617 O O . ASP A 1 73 ? -21.012 -7.113 18.818 1.00 90.56 73 ASP A O 1
ATOM 621 N N . GLU A 1 74 ? -22.770 -7.549 20.125 1.00 87.94 74 GLU A N 1
ATOM 622 C CA . GLU A 1 74 ? -22.053 -7.282 21.384 1.00 87.94 74 GLU A CA 1
ATOM 623 C C . GLU A 1 74 ? -20.932 -8.302 21.623 1.00 87.94 74 GLU A C 1
ATOM 625 O O . GLU A 1 74 ? -19.926 -7.981 22.247 1.00 87.94 74 GLU A O 1
ATOM 630 N N . ALA A 1 75 ? -21.057 -9.497 21.042 1.00 89.12 75 ALA A N 1
ATOM 631 C CA . ALA A 1 75 ? -20.004 -10.508 21.024 1.00 89.12 75 ALA A CA 1
ATOM 632 C C . ALA A 1 75 ? -18.807 -10.141 20.122 1.00 89.12 75 ALA A C 1
ATOM 634 O O . ALA A 1 75 ? -17.770 -10.792 20.205 1.00 89.12 75 ALA A O 1
ATOM 635 N N . MET A 1 76 ? -18.923 -9.129 19.250 1.00 90.50 76 MET A N 1
ATOM 636 C CA . MET A 1 76 ? -17.796 -8.660 18.442 1.00 90.50 76 MET A CA 1
ATOM 637 C C . MET A 1 76 ? -16.919 -7.740 19.286 1.00 90.50 76 MET A C 1
ATOM 639 O O . MET A 1 76 ? -17.281 -6.592 19.551 1.00 90.50 76 MET A O 1
ATOM 643 N N . ASP A 1 77 ? -15.764 -8.260 19.692 1.00 93.31 77 ASP A N 1
ATOM 644 C CA . ASP A 1 77 ? -14.767 -7.597 20.537 1.00 93.31 77 ASP A CA 1
ATOM 645 C C . ASP A 1 77 ? -13.389 -7.467 19.882 1.00 93.31 77 ASP A C 1
ATOM 647 O O . ASP A 1 77 ? -12.497 -6.838 20.437 1.00 93.31 77 ASP A O 1
ATOM 651 N N . CYS A 1 78 ? -13.214 -8.028 18.690 1.00 93.56 78 CYS A N 1
ATOM 652 C CA . CYS A 1 78 ? -11.939 -8.045 17.991 1.00 93.56 78 CYS A CA 1
ATOM 653 C C . CYS A 1 78 ? -11.916 -7.053 16.826 1.00 93.56 78 CYS A C 1
ATOM 655 O O . CYS A 1 78 ? -12.903 -6.898 16.106 1.00 93.56 78 CYS A O 1
ATOM 657 N N . VAL A 1 79 ? -10.753 -6.465 16.569 1.00 94.12 79 VAL A N 1
ATOM 658 C CA . VAL A 1 79 ? -10.445 -5.707 15.356 1.00 94.12 79 VAL A CA 1
ATOM 659 C C . VAL A 1 79 ? -9.160 -6.227 14.731 1.00 94.12 79 VAL A C 1
ATOM 661 O O . VAL A 1 79 ? -8.228 -6.633 15.422 1.00 94.12 79 VAL A O 1
ATOM 664 N N . ARG A 1 80 ? -9.102 -6.226 13.404 1.00 93.38 80 ARG A N 1
ATOM 665 C CA . ARG A 1 80 ? -7.904 -6.561 12.644 1.00 93.38 80 ARG A CA 1
ATOM 666 C C . ARG A 1 80 ? -7.553 -5.417 11.714 1.00 93.38 80 ARG A C 1
ATOM 668 O O . ARG A 1 80 ? -8.426 -4.872 11.036 1.00 93.38 80 ARG A O 1
ATOM 675 N N . LEU A 1 81 ? -6.263 -5.110 11.671 1.00 93.31 81 LEU A N 1
ATOM 676 C CA . LEU A 1 81 ? -5.668 -4.197 10.712 1.00 93.31 81 LEU A CA 1
ATOM 677 C C . LEU A 1 81 ? -4.890 -5.018 9.688 1.00 93.31 81 LEU A C 1
ATOM 679 O O . LEU A 1 81 ? -4.083 -5.874 10.046 1.00 93.31 81 LEU A O 1
ATOM 683 N N . GLU A 1 82 ? -5.127 -4.761 8.409 1.00 92.62 82 GLU A N 1
ATOM 684 C CA . GLU A 1 82 ? -4.399 -5.406 7.319 1.00 92.62 82 GLU A CA 1
ATOM 685 C C . GLU A 1 82 ? -3.860 -4.343 6.360 1.00 92.62 82 GLU A C 1
ATOM 687 O O . GLU A 1 82 ? -4.558 -3.369 6.059 1.00 92.62 82 GLU A O 1
ATOM 692 N N . PRO A 1 83 ? -2.628 -4.501 5.846 1.00 93.56 83 PRO A N 1
ATOM 693 C CA . PRO A 1 83 ? -2.128 -3.595 4.834 1.00 93.56 83 PRO A CA 1
ATOM 694 C C . PRO A 1 83 ? -2.856 -3.887 3.521 1.00 93.56 83 PRO A C 1
ATOM 696 O O . PRO A 1 83 ? -2.965 -5.038 3.095 1.00 93.56 83 PRO A O 1
ATOM 699 N N . SER A 1 84 ? -3.308 -2.850 2.832 1.00 94.06 84 SER A N 1
ATOM 700 C CA . SER A 1 84 ? -3.849 -2.952 1.481 1.00 94.06 84 SER A CA 1
ATOM 701 C C . SER A 1 84 ? -3.179 -1.954 0.552 1.00 94.06 84 SER A C 1
ATOM 703 O O . SER A 1 84 ? -2.561 -0.975 0.961 1.00 94.06 84 SER A O 1
ATOM 705 N N . LEU A 1 85 ? -3.228 -2.250 -0.740 1.00 93.62 85 LEU A N 1
ATOM 706 C CA . LEU A 1 85 ? -2.712 -1.354 -1.767 1.00 93.62 85 LEU A CA 1
ATOM 707 C C . LEU A 1 85 ? -3.768 -0.314 -2.156 1.00 93.62 85 LEU A C 1
ATOM 709 O O . LEU A 1 85 ? -4.948 -0.577 -1.944 1.00 93.62 85 LEU A O 1
ATOM 713 N N . PRO A 1 86 ? -3.405 0.822 -2.771 1.00 93.69 86 PRO A N 1
ATOM 714 C CA . PRO A 1 86 ? -4.389 1.776 -3.276 1.00 93.69 86 PRO A CA 1
ATOM 715 C C . PRO A 1 86 ? -5.365 1.154 -4.287 1.00 93.69 86 PRO A C 1
ATOM 717 O O . PRO A 1 86 ? -5.040 0.197 -4.996 1.00 93.69 86 PRO A O 1
ATOM 720 N N . ASP A 1 87 ? -6.579 1.694 -4.344 1.00 92.25 87 ASP A N 1
ATOM 721 C CA . ASP A 1 87 ? -7.674 1.222 -5.201 1.00 92.25 87 ASP A CA 1
ATOM 722 C C . ASP A 1 87 ? -7.552 1.679 -6.669 1.00 92.25 87 ASP A C 1
ATOM 724 O O . ASP A 1 87 ? -8.217 1.134 -7.554 1.00 92.25 87 ASP A O 1
ATOM 728 N N . ARG A 1 88 ? -6.664 2.635 -6.961 1.00 91.56 88 ARG A N 1
ATOM 729 C CA . ARG A 1 88 ? -6.428 3.201 -8.300 1.00 91.56 88 ARG A CA 1
ATOM 730 C C . ARG A 1 88 ? -5.002 2.985 -8.785 1.00 91.56 88 ARG A C 1
ATOM 732 O O . ARG A 1 88 ? -4.076 2.753 -8.007 1.00 91.56 88 ARG A O 1
ATOM 739 N N . SER A 1 89 ? -4.850 3.073 -10.104 1.00 91.56 89 SER A N 1
ATOM 740 C CA . SER A 1 89 ? -3.553 3.070 -10.765 1.00 91.56 89 SER A CA 1
ATOM 741 C C . SER A 1 89 ? -2.705 4.224 -10.226 1.00 91.56 89 SER A C 1
ATOM 743 O O . SER A 1 89 ? -3.223 5.290 -9.901 1.00 91.56 89 SER A O 1
ATOM 745 N N . ILE A 1 90 ? -1.399 4.015 -10.106 1.00 91.81 90 ILE A N 1
ATOM 746 C CA . ILE A 1 90 ? -0.453 4.981 -9.552 1.00 91.81 90 ILE A CA 1
ATOM 747 C C . ILE A 1 90 ? 0.547 5.355 -10.630 1.00 91.81 90 ILE A C 1
ATOM 749 O O . ILE A 1 90 ? 1.264 4.506 -11.145 1.00 91.81 90 ILE A O 1
ATOM 753 N N . ILE A 1 91 ? 0.650 6.639 -10.928 1.00 90.38 91 ILE A N 1
ATOM 754 C CA . ILE A 1 91 ? 1.680 7.180 -11.797 1.00 90.38 91 ILE A CA 1
ATOM 755 C C . ILE A 1 91 ? 2.879 7.575 -10.944 1.00 90.38 91 ILE A C 1
ATOM 757 O O . ILE A 1 91 ? 2.809 8.511 -10.147 1.00 90.38 91 ILE A O 1
ATOM 761 N N . VAL A 1 92 ? 3.993 6.895 -11.171 1.00 88.50 92 VAL A N 1
ATOM 762 C CA . VAL A 1 92 ? 5.298 7.207 -10.598 1.00 88.50 92 VAL A CA 1
ATOM 763 C C . VAL A 1 92 ? 6.074 8.062 -11.585 1.00 88.50 92 VAL A C 1
ATOM 765 O O . VAL A 1 92 ? 6.192 7.709 -12.763 1.00 88.50 92 VAL A O 1
ATOM 768 N N . ARG A 1 93 ? 6.597 9.185 -11.098 1.00 82.12 93 ARG A N 1
ATOM 769 C CA . ARG A 1 93 ? 7.496 10.067 -11.844 1.00 82.12 93 ARG A CA 1
ATOM 770 C C . ARG A 1 93 ? 8.910 9.893 -11.285 1.00 82.12 93 ARG A C 1
ATOM 772 O O . ARG A 1 93 ? 9.128 10.234 -10.125 1.00 82.12 93 ARG A O 1
ATOM 779 N N . PRO A 1 94 ? 9.857 9.328 -12.046 1.00 76.12 94 PRO A N 1
ATOM 780 C CA . PRO A 1 94 ? 11.264 9.357 -11.672 1.00 76.12 94 PRO A CA 1
ATOM 781 C C . PRO A 1 94 ? 11.763 10.809 -11.570 1.00 76.12 94 PRO A C 1
ATOM 783 O O . PRO A 1 94 ? 11.232 11.691 -12.241 1.00 76.12 94 PRO A O 1
ATOM 786 N N . GLU A 1 95 ? 12.792 11.053 -10.753 1.00 73.38 95 GLU A N 1
ATOM 787 C CA . GLU A 1 95 ? 13.413 12.384 -10.583 1.00 73.38 95 GLU A CA 1
ATOM 788 C C . GLU A 1 95 ? 14.009 12.912 -11.897 1.00 73.38 95 GLU A C 1
ATOM 790 O O . GLU A 1 95 ? 14.024 14.115 -12.135 1.00 73.38 95 GLU A O 1
ATOM 795 N N . MET A 1 96 ? 14.484 12.009 -12.756 1.00 75.06 96 MET A N 1
ATOM 796 C CA . MET A 1 96 ? 15.054 12.325 -14.063 1.00 75.06 96 MET A CA 1
ATOM 797 C C . MET A 1 96 ? 14.515 11.365 -15.119 1.00 75.06 96 MET A C 1
ATOM 799 O O . MET A 1 96 ? 14.178 10.220 -14.811 1.00 75.06 96 MET A O 1
ATOM 803 N N . LEU A 1 97 ? 14.480 11.816 -16.376 1.00 80.50 97 LEU A N 1
ATOM 804 C CA . LEU A 1 97 ? 14.137 10.976 -17.523 1.00 80.50 97 LEU A CA 1
ATOM 805 C C . LEU A 1 97 ? 14.960 9.681 -17.497 1.00 80.50 97 LEU A C 1
ATOM 807 O O . LEU A 1 97 ? 16.191 9.713 -17.478 1.00 80.50 97 LEU A O 1
ATOM 811 N N . MET A 1 98 ? 14.282 8.534 -17.534 1.00 83.06 98 MET A N 1
ATOM 812 C CA . MET A 1 98 ? 14.956 7.240 -17.514 1.00 83.06 98 MET A CA 1
ATOM 813 C C . MET A 1 98 ? 15.117 6.707 -18.928 1.00 83.06 98 MET A C 1
ATOM 815 O O . MET A 1 98 ? 14.171 6.702 -19.715 1.00 83.06 98 MET A O 1
ATOM 819 N N . THR A 1 99 ? 16.324 6.238 -19.239 1.00 87.69 99 THR A N 1
ATOM 820 C CA . THR A 1 99 ? 16.679 5.725 -20.562 1.00 87.69 99 THR A CA 1
ATOM 821 C C . THR A 1 99 ? 17.260 4.322 -20.446 1.00 87.69 99 THR A C 1
ATOM 823 O O . THR A 1 99 ? 18.297 4.116 -19.824 1.00 87.69 99 THR A O 1
ATOM 826 N N . VAL A 1 100 ? 16.601 3.343 -21.066 1.00 89.94 100 VAL A N 1
ATOM 827 C CA . VAL A 1 100 ? 17.065 1.953 -21.142 1.00 89.94 100 VAL A CA 1
ATOM 828 C C . VAL A 1 100 ? 17.571 1.684 -22.552 1.00 89.94 100 VAL A C 1
ATOM 830 O O . VAL A 1 100 ? 16.804 1.666 -23.520 1.00 89.94 100 VAL A O 1
ATOM 833 N N . MET A 1 101 ? 18.877 1.454 -22.661 1.00 94.50 101 MET A N 1
ATOM 834 C CA . MET A 1 101 ? 19.546 1.211 -23.937 1.00 94.50 101 MET A CA 1
ATOM 835 C C . MET A 1 101 ? 19.056 -0.083 -24.613 1.00 94.50 101 MET A C 1
ATOM 837 O O . MET A 1 101 ? 18.540 -0.983 -23.937 1.00 94.50 101 MET A O 1
ATOM 841 N N . PRO A 1 102 ? 19.206 -0.206 -25.946 1.00 94.31 102 PRO A N 1
ATOM 842 C CA . PRO A 1 102 ? 18.853 -1.422 -26.669 1.00 94.31 102 PRO A CA 1
ATOM 843 C C . PRO A 1 102 ? 19.448 -2.674 -26.020 1.00 94.31 102 PRO A C 1
ATOM 845 O O . PRO A 1 102 ? 20.610 -2.691 -25.614 1.00 94.31 102 PRO A O 1
ATOM 848 N N . LYS A 1 103 ? 18.643 -3.738 -25.947 1.00 94.38 103 LYS A N 1
ATOM 849 C CA . LYS A 1 103 ? 19.025 -5.048 -25.385 1.00 94.38 103 LYS A CA 1
ATOM 850 C C . LYS A 1 103 ? 19.372 -5.051 -23.891 1.00 94.38 103 LYS A C 1
ATOM 852 O O . LYS A 1 103 ? 19.744 -6.105 -23.380 1.00 94.38 103 LYS A O 1
ATOM 857 N N . GLN A 1 104 ? 19.181 -3.940 -23.179 1.00 95.69 104 GLN A N 1
ATOM 858 C CA . GLN A 1 104 ? 19.452 -3.855 -21.745 1.00 95.69 104 GLN A CA 1
ATOM 859 C C . GLN A 1 104 ? 18.242 -4.215 -20.882 1.00 95.69 104 GLN A C 1
ATOM 861 O O . GLN A 1 104 ? 17.085 -4.178 -21.313 1.00 95.69 104 GLN A O 1
ATOM 866 N N . THR A 1 105 ? 18.534 -4.586 -19.638 1.00 93.75 105 THR A N 1
ATOM 867 C CA . THR A 1 105 ? 17.551 -4.883 -18.594 1.00 93.75 105 THR A CA 1
ATOM 868 C C . THR A 1 105 ? 17.912 -4.096 -17.342 1.00 93.75 105 THR A C 1
ATOM 870 O O . THR A 1 105 ? 19.079 -4.056 -16.970 1.00 93.75 105 THR A O 1
ATOM 873 N N . VAL A 1 106 ? 16.918 -3.509 -16.687 1.00 91.62 106 VAL A N 1
ATOM 874 C CA . VAL A 1 106 ? 17.073 -2.768 -15.432 1.00 91.62 106 VAL A CA 1
ATOM 875 C C . VAL A 1 106 ? 16.008 -3.217 -14.432 1.00 91.62 106 VAL A C 1
ATOM 877 O O . VAL A 1 106 ? 14.909 -3.620 -14.824 1.00 91.62 106 VAL A O 1
ATOM 880 N N . GLU A 1 107 ? 16.331 -3.197 -13.143 1.00 92.44 107 GLU A N 1
ATOM 881 C CA . GLU A 1 107 ? 15.375 -3.425 -12.060 1.00 92.44 107 GLU A CA 1
ATOM 882 C C . GLU A 1 107 ? 15.243 -2.153 -11.224 1.00 92.44 107 GLU A C 1
ATOM 884 O O . GLU A 1 107 ? 16.239 -1.564 -10.817 1.00 92.44 107 GLU A O 1
ATOM 889 N N . PHE A 1 108 ? 14.002 -1.736 -11.002 1.00 91.25 108 PHE A N 1
ATOM 890 C CA . PHE A 1 108 ? 13.645 -0.617 -10.147 1.00 91.25 108 PHE A CA 1
ATOM 891 C C . PHE A 1 108 ? 12.958 -1.119 -8.884 1.00 91.25 108 PHE A C 1
ATOM 893 O O . PHE A 1 108 ? 12.220 -2.104 -8.914 1.00 91.25 108 PHE A O 1
ATOM 900 N N . TYR A 1 109 ? 13.124 -0.376 -7.800 1.00 92.56 109 TYR A N 1
ATOM 901 C CA . TYR A 1 109 ? 12.413 -0.554 -6.546 1.00 92.56 109 TYR A CA 1
ATOM 902 C C . TYR A 1 109 ? 11.579 0.692 -6.273 1.00 92.56 109 TYR A C 1
ATOM 904 O O . TYR A 1 109 ? 12.081 1.815 -6.307 1.00 92.56 109 TYR A O 1
ATOM 912 N N . ILE A 1 110 ? 10.288 0.494 -6.020 1.00 92.56 110 ILE A N 1
ATOM 913 C CA . ILE A 1 110 ? 9.321 1.578 -5.831 1.00 92.56 110 ILE A CA 1
ATOM 914 C C . ILE A 1 110 ? 8.612 1.368 -4.493 1.00 92.56 110 ILE A C 1
ATOM 916 O O . ILE A 1 110 ? 8.033 0.308 -4.266 1.00 92.56 110 ILE A O 1
ATOM 920 N N . GLY A 1 111 ? 8.649 2.365 -3.606 1.00 92.94 111 GLY A N 1
ATOM 921 C CA . GLY A 1 111 ? 7.938 2.332 -2.324 1.00 92.94 111 GLY A CA 1
ATOM 922 C C . GLY A 1 111 ? 6.499 2.823 -2.466 1.00 92.94 111 GLY A C 1
ATOM 923 O O . GLY A 1 111 ? 6.252 4.028 -2.396 1.00 92.94 111 GLY A O 1
ATOM 924 N N . LEU A 1 112 ? 5.549 1.907 -2.654 1.00 93.12 112 LEU A N 1
ATOM 925 C CA . LEU A 1 112 ? 4.127 2.242 -2.755 1.00 93.12 112 LEU A CA 1
ATOM 926 C C . LEU A 1 112 ? 3.548 2.510 -1.358 1.00 93.12 112 LEU A C 1
ATOM 928 O O . LEU A 1 112 ? 3.819 1.721 -0.452 1.00 93.12 112 LEU A O 1
ATOM 932 N N . PRO A 1 113 ? 2.752 3.576 -1.162 1.00 93.25 113 PRO A N 1
ATOM 933 C CA . PRO A 1 113 ? 2.054 3.783 0.100 1.00 93.25 113 PRO A CA 1
ATOM 934 C C . PRO A 1 113 ? 0.966 2.725 0.282 1.00 93.25 113 PRO A C 1
ATOM 936 O O . PRO A 1 113 ? 0.380 2.236 -0.688 1.00 93.25 113 PRO A O 1
ATOM 939 N N . LEU A 1 114 ? 0.700 2.395 1.537 1.00 93.75 114 LEU A N 1
ATOM 940 C CA . LEU A 1 114 ? -0.332 1.451 1.935 1.00 93.75 114 LEU A CA 1
ATOM 941 C C . LEU A 1 114 ? -1.611 2.166 2.359 1.00 93.75 114 LEU A C 1
ATOM 943 O O . LEU A 1 114 ? -1.631 3.347 2.690 1.00 93.75 114 LEU A O 1
ATOM 947 N N . TRP A 1 115 ? -2.702 1.427 2.344 1.00 95.38 115 TRP A N 1
ATOM 948 C CA . TRP A 1 115 ? -3.912 1.737 3.083 1.00 95.38 115 TRP A CA 1
ATOM 949 C C . TRP A 1 115 ? -4.003 0.748 4.250 1.00 95.38 115 TRP A C 1
ATOM 951 O O . TRP A 1 115 ? -3.449 -0.352 4.183 1.00 95.38 115 TRP A O 1
ATOM 961 N N . LEU A 1 116 ? -4.670 1.141 5.329 1.00 94.88 116 LEU A N 1
ATOM 962 C CA . LEU A 1 116 ? -5.037 0.246 6.420 1.00 94.88 116 LEU A CA 1
ATOM 963 C C . LEU A 1 116 ? -6.482 -0.188 6.230 1.00 94.88 116 LEU A C 1
ATOM 965 O O . LEU A 1 116 ? -7.397 0.628 6.341 1.00 94.88 116 LEU A O 1
ATOM 969 N N . SER A 1 117 ? -6.675 -1.469 5.938 1.00 94.94 117 SER A N 1
ATOM 970 C CA . SER A 1 117 ? -7.985 -2.110 5.917 1.00 94.94 117 SER A CA 1
ATOM 971 C C . SER A 1 117 ? -8.352 -2.530 7.337 1.00 94.94 117 SER A C 1
ATOM 973 O O . SER A 1 117 ? -7.582 -3.222 8.001 1.00 94.94 117 SER A O 1
ATOM 975 N N . ILE A 1 118 ? -9.525 -2.102 7.796 1.00 94.94 118 ILE A N 1
ATOM 976 C CA . ILE A 1 118 ? -10.032 -2.360 9.145 1.00 94.94 118 ILE A CA 1
ATOM 977 C C . ILE A 1 118 ? -11.184 -3.347 9.035 1.00 94.94 118 ILE A C 1
ATOM 979 O O . ILE A 1 118 ? -12.167 -3.088 8.337 1.00 94.94 118 ILE A O 1
ATOM 983 N N . SER A 1 119 ? -11.070 -4.465 9.739 1.00 93.69 119 SER A N 1
ATOM 984 C CA . SER A 1 119 ? -12.098 -5.504 9.811 1.00 93.69 119 SER A CA 1
ATOM 985 C C . SER A 1 119 ? -12.467 -5.744 11.269 1.00 93.69 119 SER A C 1
ATOM 987 O O . SER A 1 119 ? -11.588 -5.821 12.124 1.00 93.69 119 SER A O 1
ATOM 989 N N . PHE A 1 120 ? -13.757 -5.893 11.557 1.00 91.00 120 PHE A N 1
ATOM 990 C CA . PHE A 1 120 ? -14.233 -6.209 12.903 1.00 91.00 120 PHE A CA 1
ATOM 991 C C . PHE A 1 120 ? -14.603 -7.691 13.012 1.00 91.00 120 PHE A C 1
ATOM 993 O O . PHE A 1 120 ? -15.237 -8.248 12.115 1.00 91.00 120 PHE A O 1
ATOM 1000 N N . GLY A 1 121 ? -14.218 -8.326 14.115 1.00 80.44 121 GLY A N 1
ATOM 1001 C CA . GLY A 1 121 ? -14.346 -9.764 14.337 1.00 80.44 121 GLY A CA 1
ATOM 1002 C C . GLY A 1 121 ? -13.220 -10.593 13.705 1.00 80.44 121 GLY A C 1
ATOM 1003 O O . GLY A 1 121 ? -12.430 -10.122 12.887 1.00 80.44 121 GLY A O 1
ATOM 1004 N N . SER A 1 122 ? -13.149 -11.873 14.075 1.00 67.25 122 SER A N 1
ATOM 1005 C CA . SER A 1 122 ? -12.075 -12.800 13.673 1.00 67.25 122 SER A CA 1
ATOM 1006 C C . SER A 1 122 ? -12.123 -13.237 12.198 1.00 67.25 122 SER A C 1
ATOM 1008 O O . SER A 1 122 ? -11.092 -13.616 11.635 1.00 67.25 122 SER A O 1
ATOM 1010 N N . ALA A 1 123 ? -13.298 -13.149 11.566 1.00 64.00 123 ALA A N 1
ATOM 1011 C CA . ALA A 1 123 ? -13.555 -13.484 10.159 1.00 64.00 123 ALA A CA 1
ATOM 1012 C C . ALA A 1 123 ? -14.264 -12.345 9.392 1.00 64.00 123 ALA A C 1
ATOM 1014 O O . ALA A 1 123 ? -14.918 -12.581 8.374 1.00 64.00 123 ALA A O 1
ATOM 1015 N N . GLY A 1 124 ? -14.185 -11.114 9.909 1.00 65.81 124 GLY A N 1
ATOM 1016 C CA . GLY A 1 124 ? -14.911 -9.964 9.375 1.00 65.81 124 GLY A CA 1
ATOM 1017 C C . GLY A 1 124 ? -14.513 -9.585 7.950 1.00 65.81 124 GLY A C 1
ATOM 1018 O O . GLY A 1 124 ? -13.347 -9.671 7.567 1.00 65.81 124 GLY A O 1
ATOM 1019 N N . LYS A 1 125 ? -15.489 -9.108 7.169 1.00 79.19 125 LYS A N 1
ATOM 1020 C CA . LYS A 1 125 ? -15.214 -8.352 5.939 1.00 79.19 125 LYS A CA 1
ATOM 1021 C C . LYS A 1 125 ? -14.606 -6.999 6.312 1.00 79.19 125 LYS A C 1
ATOM 1023 O O . LYS A 1 125 ? -14.957 -6.435 7.347 1.00 79.19 125 LYS A O 1
ATOM 1028 N N . THR A 1 126 ? -13.763 -6.460 5.437 1.00 86.75 126 THR A N 1
ATOM 1029 C CA . THR A 1 126 ? -13.250 -5.093 5.568 1.00 86.75 126 THR A CA 1
ATOM 1030 C C . THR A 1 126 ? -14.407 -4.101 5.664 1.00 86.75 126 THR A C 1
ATOM 1032 O O . THR A 1 126 ? -15.257 -4.048 4.775 1.00 86.75 126 THR A O 1
ATOM 1035 N N . ALA A 1 127 ? -14.443 -3.340 6.756 1.00 90.75 127 ALA A N 1
ATOM 1036 C CA . ALA A 1 127 ? -15.461 -2.337 7.041 1.00 90.75 127 ALA A CA 1
ATOM 1037 C C . ALA A 1 127 ? -15.097 -0.975 6.441 1.00 90.75 127 ALA A C 1
ATOM 1039 O O . ALA A 1 127 ? -15.961 -0.282 5.906 1.00 90.75 127 ALA A O 1
ATOM 1040 N N . VAL A 1 128 ? -13.819 -0.601 6.524 1.00 93.44 128 VAL A N 1
ATOM 1041 C CA . VAL A 1 128 ? -13.292 0.657 5.992 1.00 93.44 128 VAL A CA 1
ATOM 1042 C C . VAL A 1 128 ? -11.816 0.503 5.654 1.00 93.44 128 VAL A C 1
ATOM 1044 O O . VAL A 1 128 ? -11.114 -0.321 6.240 1.00 93.44 128 VAL A O 1
ATOM 1047 N N . GLU A 1 129 ? -11.348 1.305 4.706 1.00 94.69 129 GLU A N 1
ATOM 1048 C CA . GLU A 1 129 ? -9.935 1.413 4.378 1.00 94.69 129 GLU A CA 1
ATOM 1049 C C . GLU A 1 129 ? -9.501 2.867 4.458 1.00 94.69 129 GLU A C 1
ATOM 1051 O O . GLU A 1 129 ? -10.193 3.756 3.959 1.00 94.69 129 GLU A O 1
ATOM 1056 N N . VAL A 1 130 ? -8.358 3.100 5.093 1.00 95.56 130 VAL A N 1
ATOM 1057 C CA . VAL A 1 130 ? -7.840 4.445 5.336 1.00 95.56 130 VAL A CA 1
ATOM 1058 C C . VAL A 1 130 ? -6.453 4.568 4.709 1.00 95.56 130 VAL A C 1
ATOM 1060 O O . VAL A 1 130 ? -5.573 3.771 5.045 1.00 95.56 130 VAL A O 1
ATOM 1063 N N . PRO A 1 131 ? -6.208 5.531 3.804 1.00 95.06 131 PRO A N 1
ATOM 1064 C CA . PRO A 1 131 ? -4.879 5.732 3.242 1.00 95.06 131 PRO A CA 1
ATOM 1065 C C . PRO A 1 131 ? -3.882 6.132 4.333 1.00 95.06 131 PRO A C 1
ATOM 1067 O O . PRO A 1 131 ? -4.165 7.026 5.130 1.00 95.06 131 PRO A O 1
ATOM 1070 N N . THR A 1 132 ? -2.687 5.531 4.343 1.00 93.25 132 THR A N 1
ATOM 1071 C CA . THR A 1 132 ? -1.615 6.011 5.231 1.00 93.25 132 THR A CA 1
ATOM 1072 C C . THR A 1 132 ? -1.071 7.357 4.767 1.00 93.25 132 THR A C 1
ATOM 1074 O O . THR A 1 132 ? -0.664 8.176 5.579 1.00 93.25 132 THR A O 1
ATOM 1077 N N . TYR A 1 133 ? -1.113 7.595 3.454 1.00 89.88 133 TYR A N 1
ATOM 1078 C CA . TYR A 1 133 ? -0.684 8.823 2.801 1.00 89.88 133 TYR A CA 1
ATOM 1079 C C . TYR A 1 133 ? -1.676 9.196 1.696 1.00 89.88 133 TYR A C 1
ATOM 1081 O O . TYR A 1 133 ? -1.938 8.392 0.795 1.00 89.88 133 TYR A O 1
ATOM 1089 N N . THR A 1 134 ? -2.211 10.417 1.729 1.00 89.12 134 THR A N 1
ATOM 1090 C CA . THR A 1 134 ? -3.124 10.894 0.681 1.00 89.12 134 THR A CA 1
ATOM 1091 C C . THR A 1 134 ? -2.348 11.294 -0.567 1.00 89.12 134 THR A C 1
ATOM 1093 O O . THR A 1 134 ? -1.574 12.251 -0.579 1.00 89.12 134 THR A O 1
ATOM 1096 N N . LEU A 1 135 ? -2.570 10.546 -1.647 1.00 90.56 135 LEU A N 1
ATOM 1097 C CA . LEU A 1 135 ? -2.011 10.844 -2.960 1.00 90.56 135 LEU A CA 1
ATOM 1098 C C . LEU A 1 135 ? -2.899 11.830 -3.717 1.00 90.56 135 LEU A C 1
ATOM 1100 O O . LEU A 1 135 ? -4.125 11.780 -3.630 1.00 90.56 135 LEU A O 1
ATOM 1104 N N . SER A 1 136 ? -2.283 12.705 -4.513 1.00 91.00 136 SER A N 1
ATOM 1105 C CA . SER A 1 136 ? -3.038 13.611 -5.376 1.00 91.00 136 SER A CA 1
ATOM 1106 C C . SER A 1 136 ? -3.595 12.864 -6.586 1.00 91.00 136 SER A C 1
ATOM 1108 O O . SER A 1 136 ? -2.941 11.978 -7.140 1.00 91.00 136 SER A O 1
ATOM 1110 N N . ASN A 1 137 ? -4.778 13.261 -7.045 1.00 92.00 137 ASN A N 1
ATOM 1111 C CA . ASN A 1 137 ? -5.353 12.726 -8.275 1.00 92.00 137 ASN A CA 1
ATOM 1112 C C . ASN A 1 137 ? -4.548 13.175 -9.505 1.00 92.00 137 ASN A C 1
ATOM 1114 O O . ASN A 1 137 ? -3.954 14.254 -9.534 1.00 92.00 137 ASN A O 1
ATOM 1118 N N . SER A 1 138 ? -4.526 12.333 -10.531 1.00 89.56 138 SER A N 1
ATOM 1119 C CA . SER A 1 138 ? -3.912 12.598 -11.828 1.00 89.56 138 SER A CA 1
ATOM 1120 C C . SER A 1 138 ? -4.667 11.852 -12.924 1.00 89.56 138 SER A C 1
ATOM 1122 O O . SER A 1 138 ? -5.377 10.888 -12.657 1.00 89.56 138 SER A O 1
ATOM 1124 N N . TRP A 1 139 ? -4.502 12.285 -14.166 1.00 85.06 139 TRP A N 1
ATOM 1125 C CA . TRP A 1 139 ? -5.101 11.645 -15.329 1.00 85.06 139 TRP A CA 1
ATOM 1126 C C . TRP A 1 139 ? -4.007 10.993 -16.170 1.00 85.06 139 TRP A C 1
ATOM 1128 O O . TRP A 1 139 ? -2.965 11.609 -16.419 1.00 85.06 139 TRP A O 1
ATOM 1138 N N . PHE A 1 140 ? -4.215 9.742 -16.575 1.00 81.50 140 PHE A N 1
ATOM 1139 C CA . PHE A 1 140 ? -3.286 9.011 -17.429 1.00 81.50 140 PHE A CA 1
ATOM 1140 C C . PHE A 1 140 ? -3.930 8.671 -18.765 1.00 81.50 140 PHE A C 1
ATOM 1142 O O . PHE A 1 140 ? -4.929 7.968 -18.778 1.00 81.50 140 PHE A O 1
ATOM 1149 N N . GLY A 1 141 ? -3.334 9.106 -19.875 1.00 77.81 141 GLY A N 1
ATOM 1150 C CA . GLY A 1 141 ? -3.870 8.893 -21.223 1.00 77.81 141 GLY A CA 1
ATOM 1151 C C . GLY A 1 141 ? -4.500 10.154 -21.816 1.00 77.81 141 GLY A C 1
ATOM 1152 O O . GLY A 1 141 ? -4.348 11.251 -21.274 1.00 77.81 141 GLY A O 1
ATOM 1153 N N . SER A 1 142 ? -5.172 10.002 -22.959 1.00 77.81 142 SER A N 1
ATOM 1154 C CA . SER A 1 142 ? -5.900 11.098 -23.609 1.00 77.81 142 SER A CA 1
ATOM 1155 C C . SER A 1 142 ? -7.124 11.502 -22.782 1.00 77.81 142 SER A C 1
ATOM 1157 O O . SER A 1 142 ? -7.561 10.765 -21.901 1.00 77.81 142 SER A O 1
ATOM 1159 N N . PHE A 1 143 ? -7.711 12.665 -23.062 1.00 73.56 143 PHE A N 1
ATOM 1160 C CA . PHE A 1 143 ? -8.914 13.119 -22.355 1.00 73.56 143 PHE A CA 1
ATOM 1161 C C . PHE A 1 143 ? -10.103 12.150 -22.507 1.00 73.56 143 PHE A C 1
ATOM 1163 O O . PHE A 1 143 ? -10.897 12.004 -21.585 1.00 73.56 143 PHE A O 1
ATOM 1170 N N . THR A 1 144 ? -10.210 11.463 -23.649 1.00 78.00 144 THR A N 1
ATOM 1171 C CA . THR A 1 144 ? -11.336 10.574 -23.977 1.00 78.00 144 THR A CA 1
ATOM 1172 C C . THR A 1 144 ? -11.102 9.108 -23.611 1.00 78.00 144 THR A C 1
ATOM 1174 O O . THR A 1 144 ? -12.069 8.369 -23.468 1.00 78.00 144 THR A O 1
ATOM 1177 N N . GLU A 1 145 ? -9.848 8.675 -23.455 1.00 78.69 145 GLU A N 1
ATOM 1178 C CA . GLU A 1 145 ? -9.486 7.258 -23.249 1.00 78.69 145 GLU A CA 1
ATOM 1179 C C . GLU A 1 145 ? -8.549 7.050 -22.049 1.00 78.69 145 GLU A C 1
ATOM 1181 O O . GLU A 1 145 ? -7.877 6.024 -21.932 1.00 78.69 145 GLU A O 1
ATOM 1186 N N . GLY A 1 146 ? -8.455 8.046 -21.168 1.00 80.19 146 GLY A N 1
ATOM 1187 C CA . GLY A 1 146 ? -7.595 7.985 -19.997 1.00 80.19 146 GLY A CA 1
ATOM 1188 C C . GLY A 1 146 ? -8.222 7.312 -18.776 1.00 80.19 146 GLY A C 1
ATOM 1189 O O . GLY A 1 146 ? -9.422 7.054 -18.710 1.00 80.19 146 GLY A O 1
ATOM 1190 N N . GLU A 1 147 ? -7.383 7.040 -17.779 1.00 84.19 147 GLU A N 1
ATOM 1191 C CA . GLU A 1 147 ? -7.780 6.512 -16.475 1.00 84.19 147 GLU A CA 1
ATOM 1192 C C . GLU A 1 147 ? -7.429 7.492 -15.342 1.00 84.19 147 GLU A C 1
ATOM 1194 O O . GLU A 1 147 ? -6.334 8.067 -15.292 1.00 84.19 147 GLU A O 1
ATOM 1199 N N . LEU A 1 148 ? -8.367 7.671 -14.403 1.00 89.25 148 LEU A N 1
ATOM 1200 C CA . LEU A 1 148 ? -8.122 8.407 -13.164 1.00 89.25 148 LEU A CA 1
ATOM 1201 C C . LEU A 1 148 ? -7.150 7.611 -12.285 1.00 89.25 148 LEU A C 1
ATOM 1203 O O . LEU A 1 148 ? -7.446 6.497 -11.849 1.00 89.25 148 LEU A O 1
ATOM 1207 N N . CYS A 1 149 ? -6.012 8.224 -11.995 1.00 91.19 149 CYS A N 1
ATOM 1208 C CA . CYS A 1 149 ? -4.903 7.644 -11.257 1.00 91.19 149 CYS A CA 1
ATOM 1209 C C . CYS A 1 149 ? -4.555 8.488 -10.032 1.00 91.19 149 CYS A C 1
ATOM 1211 O O . CYS A 1 149 ? -4.909 9.661 -9.930 1.00 91.19 149 CYS A O 1
ATOM 1213 N N . TYR A 1 150 ? -3.746 7.920 -9.152 1.00 94.19 150 TYR A N 1
ATOM 1214 C CA . TYR A 1 150 ? -2.978 8.676 -8.177 1.00 94.19 150 TYR A CA 1
ATOM 1215 C C . TYR A 1 150 ? -1.619 9.081 -8.747 1.00 94.19 150 TYR A C 1
ATOM 1217 O O . TYR A 1 150 ? -0.999 8.331 -9.496 1.00 94.19 150 TYR A O 1
ATOM 1225 N N . ALA A 1 151 ? -1.125 10.259 -8.380 1.00 90.81 151 ALA A N 1
ATOM 1226 C CA . ALA A 1 151 ? 0.255 10.658 -8.616 1.00 90.81 151 ALA A CA 1
ATOM 1227 C C . ALA A 1 151 ? 1.095 10.364 -7.375 1.00 90.81 151 ALA A C 1
ATOM 1229 O O . ALA A 1 151 ? 0.803 10.845 -6.280 1.00 90.81 151 ALA A O 1
ATOM 1230 N N . LEU A 1 152 ? 2.178 9.619 -7.569 1.00 89.38 152 LEU A N 1
ATOM 1231 C CA . LEU A 1 152 ? 3.169 9.354 -6.542 1.00 89.38 152 LEU A CA 1
ATOM 1232 C C . LEU A 1 152 ? 4.432 10.157 -6.857 1.00 89.38 152 LEU A C 1
ATOM 1234 O O . LEU A 1 152 ? 5.062 9.964 -7.895 1.00 89.38 152 LEU A O 1
ATOM 1238 N N . LYS A 1 153 ? 4.779 11.069 -5.943 1.00 75.06 153 LYS A N 1
ATOM 1239 C CA . LYS A 1 153 ? 5.984 11.912 -6.026 1.00 75.06 153 LYS A CA 1
ATOM 1240 C C . LYS A 1 153 ? 7.268 11.181 -5.613 1.00 75.06 153 LYS A C 1
ATOM 1242 O O . LYS A 1 153 ? 8.341 11.760 -5.695 1.00 75.06 153 LYS A O 1
ATOM 1247 N N . THR A 1 154 ? 7.161 9.940 -5.132 1.00 69.75 154 THR A N 1
ATOM 1248 C CA . THR A 1 154 ? 8.334 9.114 -4.825 1.00 69.75 154 THR A CA 1
ATOM 1249 C C . THR A 1 154 ? 8.984 8.606 -6.104 1.00 69.75 154 THR A C 1
ATOM 1251 O O . THR A 1 154 ? 8.346 8.515 -7.154 1.00 69.75 154 THR A O 1
ATOM 1254 N N . THR A 1 1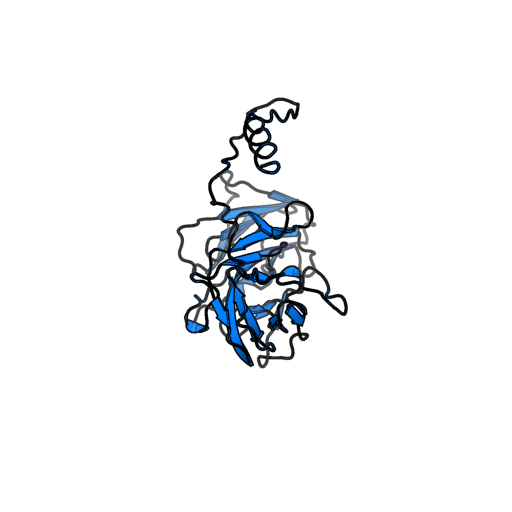55 ? 10.237 8.210 -5.986 1.00 73.12 155 THR A N 1
ATOM 1255 C CA . THR A 1 155 ? 11.090 7.826 -7.098 1.00 73.12 155 THR A CA 1
ATOM 1256 C C . THR A 1 155 ? 11.278 6.327 -7.208 1.00 73.12 155 THR A C 1
ATOM 1258 O O . THR A 1 155 ? 11.345 5.590 -6.225 1.00 73.12 155 THR A O 1
ATOM 1261 N N . ALA A 1 156 ? 11.383 5.878 -8.455 1.00 86.25 156 ALA A N 1
ATOM 1262 C CA . ALA A 1 156 ? 11.897 4.561 -8.773 1.00 86.25 156 ALA A CA 1
ATOM 1263 C C . ALA A 1 156 ? 13.410 4.553 -8.521 1.00 86.25 156 ALA A C 1
ATOM 1265 O O . ALA A 1 156 ? 14.151 5.272 -9.188 1.00 86.25 156 ALA A O 1
ATOM 1266 N N . ARG A 1 157 ? 13.849 3.768 -7.537 1.00 90.00 157 ARG A N 1
ATOM 1267 C CA . ARG A 1 157 ? 15.256 3.637 -7.139 1.00 90.00 157 ARG A CA 1
ATOM 1268 C C . ARG A 1 157 ? 15.901 2.429 -7.806 1.00 90.00 157 ARG A C 1
ATOM 1270 O O . ARG A 1 157 ? 15.225 1.429 -8.042 1.00 90.00 157 ARG A O 1
ATOM 1277 N N . LEU A 1 158 ? 17.194 2.509 -8.115 1.00 90.12 158 LEU A N 1
ATOM 1278 C CA . LEU A 1 158 ? 17.944 1.380 -8.690 1.00 90.12 158 LEU A CA 1
ATOM 1279 C C . LEU A 1 158 ? 18.450 0.438 -7.600 1.00 90.12 158 LEU A C 1
ATOM 1281 O O . LEU A 1 158 ? 18.501 -0.777 -7.792 1.00 90.12 158 LEU A O 1
ATOM 1285 N N . HIS A 1 159 ? 18.774 0.993 -6.436 1.00 91.31 159 HIS A N 1
ATOM 1286 C CA . HIS A 1 159 ? 19.257 0.235 -5.297 1.00 91.31 159 HIS A CA 1
ATOM 1287 C C . HIS A 1 159 ? 18.199 0.216 -4.196 1.00 91.31 159 HIS A C 1
ATOM 1289 O O . HIS A 1 159 ? 17.698 1.254 -3.773 1.00 91.31 159 HIS A O 1
ATOM 1295 N N . LEU A 1 160 ? 17.874 -0.976 -3.687 1.00 91.12 160 LEU A N 1
ATOM 1296 C CA . LEU A 1 160 ? 16.895 -1.147 -2.606 1.00 91.12 160 LEU A CA 1
ATOM 1297 C C . LEU A 1 160 ? 17.233 -0.311 -1.359 1.00 91.12 160 LEU A C 1
ATOM 1299 O O . LEU A 1 160 ? 16.329 0.175 -0.682 1.00 91.12 160 LEU A O 1
ATOM 1303 N N . ALA A 1 161 ? 18.526 -0.137 -1.072 1.00 90.75 161 ALA A N 1
ATOM 1304 C CA . ALA A 1 161 ? 19.019 0.635 0.067 1.00 90.75 161 ALA A CA 1
ATOM 1305 C C . ALA A 1 161 ? 18.619 2.123 0.019 1.00 90.75 161 ALA A C 1
ATOM 1307 O O . ALA A 1 161 ? 18.578 2.768 1.060 1.00 90.75 161 ALA A O 1
ATOM 1308 N N . GLU A 1 162 ? 18.276 2.655 -1.158 1.00 89.94 162 GLU A N 1
ATOM 1309 C CA . GLU A 1 162 ? 17.819 4.041 -1.337 1.00 89.94 162 GLU A CA 1
ATOM 1310 C C . GLU A 1 162 ? 16.350 4.240 -0.929 1.00 89.94 162 GLU A C 1
ATOM 1312 O O . GLU A 1 162 ? 15.878 5.374 -0.843 1.00 89.94 162 GLU A O 1
ATOM 1317 N N . LEU A 1 163 ? 15.599 3.156 -0.698 1.00 88.44 163 LEU A N 1
ATOM 1318 C CA . LEU A 1 163 ? 14.245 3.236 -0.161 1.00 88.44 163 LEU A CA 1
ATOM 1319 C C . LEU A 1 163 ? 14.279 3.236 1.367 1.00 88.44 163 LEU A C 1
ATOM 1321 O O . LEU A 1 163 ? 14.837 2.319 1.983 1.00 88.44 163 LEU A O 1
ATOM 1325 N N . SER A 1 164 ? 13.569 4.185 1.979 1.00 84.00 164 SER A N 1
ATOM 1326 C CA . SER A 1 164 ? 13.291 4.153 3.414 1.00 84.00 164 SER A CA 1
ATOM 1327 C C . SER A 1 164 ? 12.519 2.881 3.777 1.00 84.00 164 SER A C 1
ATOM 1329 O O . SER A 1 164 ? 11.623 2.435 3.050 1.00 84.00 164 SER A O 1
ATOM 1331 N N . ASN A 1 165 ? 12.899 2.251 4.890 1.00 85.62 165 ASN A N 1
ATOM 1332 C CA . ASN A 1 165 ? 12.103 1.178 5.468 1.00 85.62 165 ASN A CA 1
ATOM 1333 C C . ASN A 1 165 ? 11.056 1.798 6.396 1.00 85.62 165 ASN A C 1
ATOM 1335 O O . ASN A 1 165 ? 11.426 2.448 7.368 1.00 85.62 165 ASN A O 1
ATOM 1339 N N . SER A 1 166 ? 9.774 1.633 6.082 1.00 88.00 166 SER A N 1
ATOM 1340 C CA . SER A 1 166 ? 8.677 2.203 6.863 1.00 88.00 166 SER A CA 1
ATOM 1341 C C . SER A 1 166 ? 7.453 1.291 6.845 1.00 88.00 166 SER A C 1
ATOM 1343 O O . SER A 1 166 ? 7.156 0.652 5.834 1.00 88.00 166 SER A O 1
ATOM 1345 N N . ALA A 1 167 ? 6.711 1.263 7.956 1.00 88.94 167 ALA A N 1
ATOM 1346 C CA . ALA A 1 167 ? 5.501 0.447 8.113 1.00 88.94 167 ALA A CA 1
ATOM 1347 C C . ALA A 1 167 ? 4.391 0.806 7.114 1.00 88.94 167 ALA A C 1
ATOM 1349 O O . ALA A 1 167 ? 3.545 -0.021 6.782 1.00 88.94 167 ALA A O 1
ATOM 1350 N N . HIS A 1 168 ? 4.396 2.049 6.632 1.00 91.19 168 HIS A N 1
ATOM 1351 C CA . HIS A 1 168 ? 3.358 2.601 5.773 1.00 91.19 168 HIS A CA 1
ATOM 1352 C C . HIS A 1 168 ? 3.628 2.395 4.271 1.00 91.19 168 HIS A C 1
ATOM 1354 O O . HIS A 1 168 ? 2.841 2.873 3.446 1.00 91.19 168 HIS A O 1
ATOM 1360 N N . ARG A 1 169 ? 4.716 1.694 3.902 1.00 92.19 169 ARG A N 1
ATOM 1361 C CA . ARG A 1 169 ? 5.108 1.433 2.510 1.00 92.19 169 ARG A CA 1
ATOM 1362 C C . ARG A 1 169 ? 5.360 -0.042 2.229 1.00 92.19 169 ARG A C 1
ATOM 1364 O O . ARG A 1 169 ? 5.839 -0.800 3.065 1.00 92.19 169 ARG A O 1
ATOM 1371 N N . VAL A 1 170 ? 5.103 -0.425 0.984 1.00 92.81 170 VAL A N 1
ATOM 1372 C CA . VAL A 1 170 ? 5.425 -1.742 0.432 1.00 92.81 170 VAL A CA 1
ATOM 1373 C C . VAL A 1 170 ? 6.337 -1.592 -0.778 1.00 92.81 170 VAL A C 1
ATOM 1375 O O . VAL A 1 170 ? 6.136 -0.725 -1.629 1.00 92.81 170 VAL A O 1
ATOM 1378 N N . VAL A 1 171 ? 7.353 -2.448 -0.868 1.00 94.12 171 VAL A N 1
ATOM 1379 C CA . VAL A 1 171 ? 8.296 -2.433 -1.985 1.00 94.12 171 VAL A CA 1
ATOM 1380 C C . VAL A 1 171 ? 7.692 -3.152 -3.192 1.00 94.12 171 VAL A C 1
ATOM 1382 O O . VAL A 1 171 ? 7.273 -4.312 -3.114 1.00 94.12 171 VAL A O 1
ATOM 1385 N N . PHE A 1 172 ? 7.677 -2.470 -4.335 1.00 93.88 172 PHE A N 1
ATOM 1386 C CA . PHE A 1 172 ? 7.348 -3.019 -5.646 1.00 93.88 172 PHE A CA 1
ATOM 1387 C C . PHE A 1 172 ? 8.595 -3.102 -6.529 1.00 93.88 172 PHE A C 1
ATOM 1389 O O . PHE A 1 172 ? 9.078 -2.070 -7.003 1.00 93.88 172 PHE A O 1
ATOM 1396 N N . PRO A 1 173 ? 9.125 -4.319 -6.758 1.00 93.12 173 PRO A N 1
ATOM 1397 C CA . PRO A 1 173 ? 10.184 -4.549 -7.729 1.00 93.12 173 PRO A CA 1
ATOM 1398 C C . PRO A 1 173 ? 9.621 -4.520 -9.152 1.00 93.12 173 PRO A C 1
ATOM 1400 O O . PRO A 1 173 ? 8.675 -5.246 -9.474 1.00 93.12 173 PRO A O 1
ATOM 1403 N N . LEU A 1 174 ? 10.247 -3.741 -10.028 1.00 91.19 174 LEU A N 1
ATOM 1404 C CA . LEU A 1 174 ? 9.876 -3.619 -11.429 1.00 91.19 174 LEU A CA 1
ATOM 1405 C C . LEU A 1 174 ? 11.069 -3.912 -12.335 1.00 91.19 174 LEU A C 1
ATOM 1407 O O . LEU A 1 174 ? 12.019 -3.142 -12.403 1.00 91.19 174 LEU A O 1
ATOM 1411 N N . ASN A 1 175 ? 10.985 -4.993 -13.104 1.00 91.69 175 ASN A N 1
ATOM 1412 C CA . ASN A 1 175 ? 11.988 -5.336 -14.101 1.00 91.69 175 ASN A CA 1
ATOM 1413 C C . ASN A 1 175 ? 11.597 -4.794 -15.482 1.00 91.69 175 ASN A C 1
ATOM 1415 O O . ASN A 1 175 ? 10.598 -5.226 -16.055 1.00 91.69 175 ASN A O 1
ATOM 1419 N N . VAL A 1 176 ? 12.397 -3.888 -16.041 1.00 90.06 176 VAL A N 1
ATOM 1420 C CA . VAL A 1 176 ? 12.202 -3.329 -17.384 1.00 90.06 176 VAL A CA 1
ATOM 1421 C C . VAL A 1 176 ? 13.249 -3.901 -18.328 1.00 90.06 176 VAL A C 1
ATOM 1423 O O . VAL A 1 176 ? 14.447 -3.733 -18.117 1.00 90.06 176 VAL A O 1
ATOM 1426 N N . LYS A 1 177 ? 12.802 -4.558 -19.399 1.00 91.62 177 LYS A N 1
ATOM 1427 C CA . LYS A 1 177 ? 13.668 -5.130 -20.430 1.00 91.62 177 LYS A CA 1
ATOM 1428 C C . LYS A 1 177 ? 13.414 -4.471 -21.777 1.00 91.62 177 LYS A C 1
ATOM 1430 O O . LYS A 1 177 ? 12.308 -4.545 -22.311 1.00 91.62 177 LYS A O 1
ATOM 1435 N N . ASN A 1 178 ? 14.450 -3.884 -22.364 1.00 91.75 178 ASN A N 1
ATOM 1436 C CA . ASN A 1 178 ? 14.419 -3.399 -23.736 1.00 91.75 178 ASN A CA 1
ATOM 1437 C C . ASN A 1 178 ? 14.876 -4.520 -24.679 1.00 91.75 178 ASN A C 1
ATOM 1439 O O . ASN A 1 178 ? 16.060 -4.796 -24.823 1.00 91.75 178 ASN A O 1
ATOM 1443 N N . LEU A 1 179 ? 13.929 -5.194 -25.329 1.00 91.06 179 LEU A N 1
ATOM 1444 C CA . LEU A 1 179 ? 14.192 -6.233 -26.330 1.00 91.06 179 LEU A CA 1
ATOM 1445 C C . LEU A 1 179 ? 14.387 -5.666 -27.740 1.00 91.06 179 LEU A C 1
ATOM 1447 O O . LEU A 1 179 ? 14.676 -6.427 -28.667 1.00 91.06 179 LEU A O 1
ATOM 1451 N N . SER A 1 180 ? 14.209 -4.364 -27.926 1.00 89.75 180 SER A N 1
ATOM 1452 C CA . SER A 1 180 ? 14.257 -3.714 -29.229 1.00 89.75 180 SER A CA 1
ATOM 1453 C C . SER A 1 180 ? 15.690 -3.356 -29.648 1.00 89.75 180 SER A C 1
ATOM 1455 O O . SER A 1 180 ? 16.657 -3.639 -28.935 1.00 89.75 180 SER A O 1
ATOM 1457 N N . LYS A 1 181 ? 15.824 -2.778 -30.845 1.00 92.31 181 LYS A N 1
ATOM 1458 C CA . LYS A 1 181 ? 17.052 -2.106 -31.306 1.00 92.31 181 LYS A CA 1
ATOM 1459 C C . LYS A 1 181 ? 17.019 -0.591 -31.039 1.00 92.31 181 LYS A C 1
ATOM 1461 O O . LYS A 1 181 ? 17.984 0.093 -31.343 1.00 92.31 181 LYS A O 1
ATOM 1466 N N . GLU A 1 182 ? 15.914 -0.079 -30.501 1.00 89.25 182 GLU A N 1
ATOM 1467 C CA . GLU A 1 182 ? 15.691 1.337 -30.215 1.00 89.25 182 GLU A CA 1
ATOM 1468 C C . GLU A 1 182 ? 15.965 1.634 -28.741 1.00 89.25 182 GLU A C 1
ATOM 1470 O O . GLU A 1 182 ? 15.832 0.764 -27.878 1.00 89.25 182 GLU A O 1
ATOM 1475 N N . THR A 1 183 ? 16.312 2.878 -28.439 1.00 87.62 183 THR A N 1
ATOM 1476 C CA . THR A 1 183 ? 16.384 3.366 -27.062 1.00 87.62 183 THR A CA 1
ATOM 1477 C C . THR A 1 183 ? 14.977 3.514 -26.481 1.00 87.62 183 THR A C 1
ATOM 1479 O O . THR A 1 183 ? 14.076 4.021 -27.147 1.00 87.62 183 THR A O 1
ATOM 1482 N N . LEU A 1 184 ? 14.784 3.075 -25.235 1.00 88.19 184 LEU A N 1
ATOM 1483 C CA . LEU A 1 184 ? 13.538 3.258 -24.491 1.00 88.19 184 LEU A CA 1
ATOM 1484 C C . LEU A 1 184 ? 13.719 4.392 -23.483 1.00 88.19 184 LEU A C 1
ATOM 1486 O O . LEU A 1 184 ? 14.307 4.172 -22.428 1.00 88.19 184 LEU A O 1
ATOM 1490 N N . ALA A 1 185 ? 13.214 5.580 -23.802 1.00 86.00 185 ALA A N 1
ATOM 1491 C CA . ALA A 1 185 ? 13.167 6.713 -22.878 1.00 86.00 185 ALA A CA 1
ATOM 1492 C C . ALA A 1 185 ? 11.760 6.858 -22.288 1.00 86.00 185 ALA A C 1
ATOM 1494 O O . ALA A 1 185 ? 10.784 6.629 -23.002 1.00 86.00 185 ALA A O 1
ATOM 1495 N N . PHE A 1 186 ? 11.642 7.214 -21.008 1.00 82.56 186 PHE A N 1
ATOM 1496 C CA . PHE A 1 186 ? 10.345 7.398 -20.359 1.00 82.56 186 PHE A CA 1
ATOM 1497 C C . PHE A 1 186 ? 10.393 8.265 -19.103 1.00 82.56 186 PHE A C 1
ATOM 1499 O O . PHE A 1 186 ? 11.338 8.213 -18.316 1.00 82.56 186 PHE A O 1
ATOM 1506 N N . GLU A 1 187 ? 9.314 9.018 -18.894 1.00 81.00 187 GLU A N 1
ATOM 1507 C CA . GLU A 1 187 ? 9.160 9.948 -17.764 1.00 81.00 187 GLU A CA 1
ATOM 1508 C C . GLU A 1 187 ? 8.186 9.458 -16.693 1.00 81.00 187 GLU A C 1
ATOM 1510 O O . GLU A 1 187 ? 8.119 10.003 -15.594 1.00 81.00 187 GLU A O 1
ATOM 1515 N N . ARG A 1 188 ? 7.335 8.486 -17.029 1.00 82.75 188 ARG A N 1
ATOM 1516 C CA . ARG A 1 188 ? 6.213 8.076 -16.180 1.00 82.75 188 ARG A CA 1
ATOM 1517 C C . ARG A 1 188 ? 6.051 6.567 -16.236 1.00 82.75 188 ARG A C 1
ATOM 1519 O O . ARG A 1 188 ? 6.087 5.972 -17.312 1.00 82.75 188 ARG A O 1
ATOM 1526 N N . ILE A 1 189 ? 5.846 5.967 -15.070 1.00 85.56 189 ILE A N 1
ATOM 1527 C CA . ILE A 1 189 ? 5.481 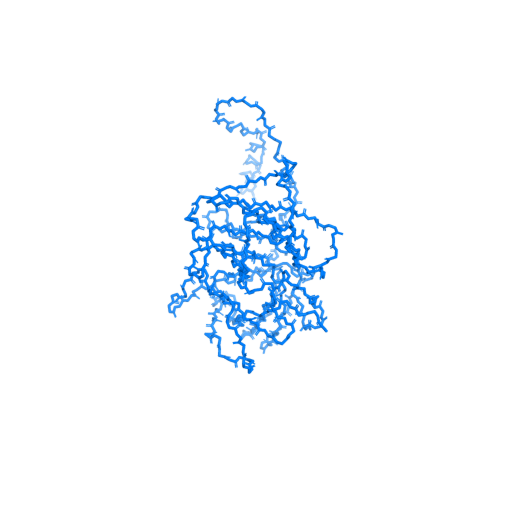4.560 -14.907 1.00 85.56 189 ILE A CA 1
ATOM 1528 C C . ILE A 1 189 ? 4.078 4.541 -14.302 1.00 85.56 189 ILE A C 1
ATOM 1530 O O . ILE A 1 189 ? 3.896 4.961 -13.165 1.00 85.56 189 ILE A O 1
ATOM 1534 N N . CYS A 1 190 ? 3.082 4.059 -15.037 1.00 86.50 190 CYS A N 1
ATOM 1535 C CA . CYS A 1 190 ? 1.788 3.703 -14.455 1.00 86.50 190 CYS A CA 1
ATOM 1536 C C . CYS A 1 190 ? 1.890 2.324 -13.788 1.00 86.50 190 CYS A C 1
ATOM 1538 O O . CYS A 1 190 ? 2.383 1.386 -14.392 1.00 86.50 190 CYS A O 1
ATOM 1540 N N . ILE A 1 191 ? 1.458 2.176 -12.546 1.00 88.75 191 ILE A N 1
ATOM 1541 C CA . ILE A 1 191 ? 1.450 0.918 -11.796 1.00 88.75 191 ILE A CA 1
ATOM 1542 C C . ILE A 1 191 ? 0.003 0.615 -11.457 1.00 88.75 191 ILE A C 1
ATOM 1544 O O . ILE A 1 191 ? -0.726 1.507 -11.040 1.00 88.75 191 ILE A O 1
ATOM 1548 N N . ARG A 1 192 ? -0.414 -0.644 -11.589 1.00 88.19 192 ARG A N 1
ATOM 1549 C CA . ARG A 1 192 ? -1.768 -1.081 -11.225 1.00 88.19 192 ARG A CA 1
ATOM 1550 C C . ARG A 1 192 ? -1.726 -1.945 -9.970 1.00 88.19 192 ARG A C 1
ATOM 1552 O O . ARG A 1 192 ? -1.651 -3.174 -10.072 1.00 88.19 192 ARG A O 1
ATOM 1559 N N . PRO A 1 193 ? -1.686 -1.326 -8.781 1.00 89.56 193 PRO A N 1
ATOM 1560 C CA . PRO A 1 193 ? -1.430 -2.046 -7.546 1.00 89.56 193 PRO A CA 1
ATOM 1561 C C . PRO A 1 193 ? -2.605 -2.950 -7.132 1.00 89.56 193 PRO A C 1
ATOM 1563 O O . PRO A 1 193 ? -2.409 -3.902 -6.385 1.00 89.56 193 PRO A O 1
ATOM 1566 N N . GLN A 1 194 ? -3.803 -2.757 -7.691 1.00 87.19 194 GLN A N 1
ATOM 1567 C CA . GLN A 1 194 ? -4.994 -3.573 -7.413 1.00 87.19 194 GLN A CA 1
ATOM 1568 C C . GLN A 1 194 ? -4.816 -5.057 -7.766 1.00 87.19 194 GLN A C 1
ATOM 1570 O O . GLN A 1 194 ? -5.532 -5.911 -7.239 1.00 87.19 194 GLN A O 1
ATOM 1575 N N . HIS A 1 195 ? -3.865 -5.364 -8.652 1.00 84.50 195 HIS A N 1
ATOM 1576 C CA . HIS A 1 195 ? -3.530 -6.719 -9.093 1.00 84.50 195 HIS A CA 1
ATOM 1577 C C . HIS A 1 195 ? -2.329 -7.323 -8.352 1.00 84.50 195 HIS A C 1
ATOM 1579 O O . HIS A 1 195 ? -1.879 -8.416 -8.700 1.00 84.50 195 HIS A O 1
ATOM 1585 N N . LEU A 1 196 ? -1.788 -6.633 -7.347 1.00 86.50 196 LEU A N 1
ATOM 1586 C CA . LEU A 1 196 ? -0.638 -7.093 -6.576 1.00 86.50 196 LEU A CA 1
ATOM 1587 C C . LEU A 1 196 ? -1.082 -7.607 -5.200 1.00 86.50 196 LEU A C 1
ATOM 1589 O O . LEU A 1 196 ? -1.972 -7.055 -4.562 1.00 86.50 196 LEU A O 1
ATOM 1593 N N . ASN A 1 197 ? -0.464 -8.700 -4.755 1.00 87.31 197 ASN A N 1
ATOM 1594 C CA . ASN A 1 197 ? -0.568 -9.160 -3.369 1.00 87.31 197 ASN A CA 1
ATOM 1595 C C . ASN A 1 197 ? 0.495 -8.455 -2.518 1.00 87.31 197 ASN A C 1
ATOM 1597 O O . ASN A 1 197 ? 1.533 -8.063 -3.056 1.00 87.31 197 ASN A O 1
ATOM 1601 N N . ILE A 1 198 ? 0.277 -8.406 -1.203 1.00 90.31 198 ILE A N 1
ATOM 1602 C CA . ILE A 1 198 ? 1.280 -7.973 -0.223 1.00 90.31 198 ILE A CA 1
ATOM 1603 C C . ILE A 1 198 ? 1.804 -9.192 0.545 1.00 90.31 198 ILE A C 1
ATOM 1605 O O . ILE A 1 198 ? 1.043 -10.056 0.993 1.00 90.31 198 ILE A O 1
ATOM 1609 N N . TYR A 1 199 ? 3.118 -9.234 0.720 1.00 89.12 199 TYR A N 1
ATOM 1610 C CA . TYR A 1 199 ? 3.870 -10.276 1.398 1.00 89.12 199 TYR A CA 1
ATOM 1611 C C . TYR A 1 199 ? 4.741 -9.665 2.494 1.00 89.12 199 TYR A C 1
ATOM 1613 O O . TYR A 1 199 ? 5.393 -8.646 2.277 1.00 89.12 199 TYR A O 1
ATOM 1621 N N . GLN A 1 200 ? 4.795 -10.316 3.651 1.00 87.06 200 GLN A N 1
ATOM 1622 C CA . GLN A 1 200 ? 5.744 -9.985 4.707 1.00 87.06 200 GLN A CA 1
ATOM 1623 C C . GLN A 1 200 ? 7.102 -10.618 4.390 1.00 87.06 200 GLN A C 1
ATOM 1625 O O . GLN A 1 200 ? 7.198 -11.841 4.271 1.00 8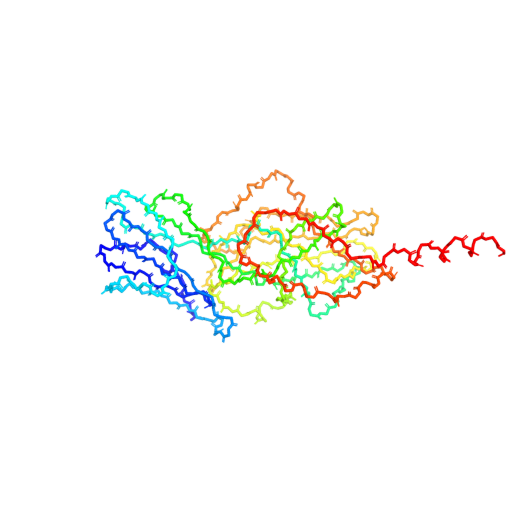7.06 200 GLN A O 1
ATOM 1630 N N . GLY A 1 201 ? 8.137 -9.788 4.242 1.00 84.50 201 GLY A N 1
ATOM 1631 C CA . GLY A 1 201 ? 9.536 -10.216 4.284 1.00 84.50 201 GLY A CA 1
ATOM 1632 C C . GLY A 1 201 ? 10.110 -10.104 5.699 1.00 84.50 201 GLY A C 1
ATOM 1633 O O . GLY A 1 201 ? 9.400 -9.734 6.633 1.00 84.50 201 GLY A O 1
ATOM 1634 N N . SER A 1 202 ? 11.405 -10.382 5.852 1.00 79.50 202 SER A N 1
ATOM 1635 C CA . SER A 1 202 ? 12.108 -10.262 7.140 1.00 79.50 202 SER A CA 1
ATOM 1636 C C . SER A 1 202 ? 12.124 -8.832 7.685 1.00 79.50 202 SER A C 1
ATOM 1638 O O . SER A 1 202 ? 12.006 -8.634 8.885 1.00 79.50 202 SER A O 1
ATOM 1640 N N . GLU A 1 203 ? 12.249 -7.839 6.802 1.00 79.44 203 GLU A N 1
ATOM 1641 C CA . GLU A 1 203 ? 12.445 -6.438 7.205 1.00 79.44 203 GLU A CA 1
ATOM 1642 C C . GLU A 1 203 ? 11.387 -5.480 6.660 1.00 79.44 203 GLU A C 1
ATOM 1644 O O . GLU A 1 203 ? 11.213 -4.388 7.191 1.00 79.44 203 GLU A O 1
ATOM 1649 N N . ARG A 1 204 ? 10.738 -5.846 5.550 1.00 87.94 204 ARG A N 1
ATOM 1650 C CA . ARG A 1 204 ? 9.870 -4.959 4.766 1.00 87.94 204 ARG A CA 1
ATOM 1651 C C . ARG A 1 204 ? 8.673 -5.719 4.222 1.00 87.94 204 ARG A C 1
ATOM 1653 O O . ARG A 1 204 ? 8.729 -6.938 4.034 1.00 87.94 204 ARG A O 1
ATOM 1660 N N . LEU A 1 205 ? 7.625 -4.980 3.885 1.00 90.69 205 LEU A N 1
ATOM 1661 C CA . LEU A 1 205 ? 6.542 -5.491 3.057 1.00 90.69 205 LEU A CA 1
ATOM 1662 C C . LEU A 1 205 ? 6.962 -5.483 1.582 1.00 90.69 205 LEU A C 1
ATOM 1664 O O . LEU A 1 205 ? 7.597 -4.544 1.098 1.00 90.69 205 LEU A O 1
ATOM 1668 N N . TRP A 1 206 ? 6.545 -6.514 0.854 1.00 92.50 206 TRP A N 1
ATOM 1669 C CA . TRP A 1 206 ? 6.833 -6.709 -0.563 1.00 92.50 206 TRP A CA 1
ATOM 1670 C C . TRP A 1 206 ? 5.566 -6.967 -1.357 1.00 92.50 206 TRP A C 1
ATOM 1672 O O . TRP A 1 206 ? 4.624 -7.588 -0.877 1.00 92.50 206 TRP A O 1
ATOM 1682 N N . THR A 1 207 ? 5.578 -6.572 -2.619 1.00 90.88 207 THR A N 1
ATOM 1683 C CA . THR A 1 207 ? 4.605 -7.039 -3.608 1.00 90.88 207 THR A CA 1
ATOM 1684 C C . THR A 1 207 ? 5.226 -8.078 -4.543 1.00 90.88 207 THR A C 1
ATOM 1686 O O . THR A 1 207 ? 6.418 -8.389 -4.474 1.00 90.88 207 THR A O 1
ATOM 1689 N N . GLY A 1 208 ? 4.409 -8.649 -5.434 1.00 84.81 208 GLY A N 1
ATOM 1690 C CA . GLY A 1 208 ? 4.932 -9.410 -6.569 1.00 84.81 208 GLY A CA 1
ATOM 1691 C C . GLY A 1 208 ? 5.749 -8.525 -7.520 1.00 84.81 208 GLY A C 1
ATOM 1692 O O . GLY A 1 208 ? 5.488 -7.333 -7.648 1.00 84.81 208 GLY A O 1
ATOM 1693 N N . ARG A 1 209 ? 6.719 -9.119 -8.222 1.00 85.25 209 ARG A N 1
ATOM 1694 C CA . ARG A 1 209 ? 7.559 -8.408 -9.198 1.00 85.25 209 ARG A CA 1
ATOM 1695 C C . ARG A 1 209 ? 6.786 -8.117 -10.490 1.00 85.25 209 ARG A C 1
ATOM 1697 O O . ARG A 1 209 ? 6.279 -9.041 -11.129 1.00 85.25 209 ARG A O 1
ATOM 1704 N N . GLY A 1 210 ? 6.778 -6.858 -10.921 1.00 86.62 210 GLY A N 1
ATOM 1705 C CA . GLY A 1 210 ? 6.325 -6.462 -12.256 1.00 86.62 210 GLY A CA 1
ATOM 1706 C C . GLY A 1 210 ? 7.398 -6.709 -13.321 1.00 86.62 210 GLY A C 1
ATOM 1707 O O . GLY A 1 210 ? 8.592 -6.581 -13.043 1.00 86.62 210 GLY A O 1
ATOM 1708 N N . ARG A 1 211 ? 6.997 -7.046 -14.554 1.00 85.06 211 ARG A N 1
ATOM 1709 C CA . ARG A 1 211 ? 7.918 -7.152 -15.697 1.00 85.06 211 ARG A CA 1
ATOM 1710 C C . ARG A 1 211 ? 7.380 -6.451 -16.937 1.00 85.06 211 ARG A C 1
ATOM 1712 O O . ARG A 1 211 ? 6.247 -6.689 -17.351 1.00 85.06 211 ARG A O 1
ATOM 1719 N N . VAL A 1 212 ? 8.275 -5.705 -17.576 1.00 85.81 212 VAL A N 1
ATOM 1720 C CA . VAL A 1 212 ? 8.074 -4.970 -18.829 1.00 85.81 212 VAL A CA 1
ATOM 1721 C C . VAL A 1 212 ? 9.015 -5.515 -19.873 1.00 85.81 212 VAL A C 1
ATOM 1723 O O . VAL A 1 212 ? 10.206 -5.676 -19.618 1.00 85.81 212 VAL A O 1
ATOM 1726 N N . SER A 1 213 ? 8.510 -5.765 -21.069 1.00 85.06 213 SER A N 1
ATOM 1727 C CA . SER A 1 213 ? 9.325 -6.102 -22.229 1.00 85.06 213 SER A CA 1
ATOM 1728 C C . SER A 1 213 ? 8.972 -5.177 -23.381 1.00 85.06 213 SER A C 1
ATOM 1730 O O . SER A 1 213 ? 7.944 -5.342 -24.030 1.00 85.06 213 SER A O 1
ATOM 1732 N N . TYR A 1 214 ? 9.835 -4.202 -23.642 1.00 84.75 214 TYR A N 1
ATOM 1733 C CA . TYR A 1 214 ? 9.694 -3.276 -24.758 1.00 84.75 214 TYR A CA 1
ATOM 1734 C C . TYR A 1 214 ? 10.261 -3.891 -26.037 1.00 84.75 214 TYR A C 1
ATOM 1736 O O . TYR A 1 214 ? 11.421 -4.301 -26.063 1.00 84.75 214 TYR A O 1
ATOM 1744 N N . ARG A 1 215 ? 9.455 -3.976 -27.101 1.00 83.94 215 ARG A N 1
ATOM 1745 C CA . ARG A 1 215 ? 9.845 -4.604 -28.380 1.00 83.94 215 ARG A CA 1
ATOM 1746 C C . ARG A 1 215 ? 10.029 -3.605 -29.527 1.00 83.94 215 ARG A C 1
ATOM 1748 O O . ARG A 1 215 ? 10.249 -4.026 -30.658 1.00 83.94 215 ARG A O 1
ATOM 1755 N N . GLY A 1 216 ? 10.027 -2.308 -29.230 1.00 74.19 216 GLY A N 1
ATOM 1756 C CA . GLY A 1 216 ? 10.136 -1.230 -30.215 1.00 74.19 216 GLY A CA 1
ATOM 1757 C C . GLY A 1 216 ? 8.792 -0.544 -30.438 1.00 74.19 216 GLY A C 1
ATOM 1758 O O . GLY A 1 216 ? 7.742 -1.112 -30.128 1.00 74.19 216 GLY A O 1
ATOM 1759 N N . ARG A 1 217 ? 8.815 0.670 -30.994 1.00 70.31 217 ARG A N 1
ATOM 1760 C CA . ARG A 1 217 ? 7.642 1.562 -31.065 1.00 70.31 217 ARG A CA 1
ATOM 1761 C C . ARG A 1 217 ? 6.405 0.930 -31.700 1.00 70.31 217 ARG A C 1
ATOM 1763 O O . ARG A 1 217 ? 5.308 1.095 -31.185 1.00 70.31 217 ARG A O 1
ATOM 1770 N N . ARG A 1 218 ? 6.579 0.162 -32.781 1.00 65.31 218 ARG A N 1
ATOM 1771 C CA . ARG A 1 218 ? 5.467 -0.491 -33.499 1.00 65.31 218 ARG A CA 1
ATOM 1772 C C . ARG A 1 218 ? 4.849 -1.672 -32.747 1.00 65.31 218 ARG A C 1
ATOM 1774 O O . ARG A 1 218 ? 3.677 -1.958 -32.942 1.00 65.31 218 ARG A O 1
ATOM 1781 N N . ALA A 1 219 ? 5.634 -2.367 -31.927 1.00 59.25 219 ALA A N 1
ATOM 1782 C CA . ALA A 1 219 ? 5.191 -3.556 -31.196 1.00 59.25 219 ALA A CA 1
ATOM 1783 C C . ALA A 1 219 ? 4.743 -3.241 -29.756 1.00 59.25 219 ALA A C 1
ATOM 1785 O O . ALA A 1 219 ? 4.110 -4.075 -29.112 1.00 59.25 219 ALA A O 1
ATOM 1786 N N . GLY A 1 220 ? 5.082 -2.054 -29.246 1.00 61.22 220 GLY A N 1
ATOM 1787 C CA . GLY A 1 220 ? 4.734 -1.608 -27.903 1.00 61.22 220 GLY A CA 1
ATOM 1788 C C . GLY A 1 220 ? 5.522 -2.308 -26.790 1.00 61.22 220 GLY A C 1
ATOM 1789 O O . GLY A 1 220 ? 6.543 -2.976 -27.005 1.00 61.22 220 GLY A O 1
ATOM 1790 N N . ALA A 1 221 ? 5.052 -2.117 -25.558 1.00 57.31 221 ALA A N 1
ATOM 1791 C CA . ALA A 1 221 ? 5.568 -2.783 -24.370 1.00 57.31 221 ALA A CA 1
ATOM 1792 C C . ALA A 1 221 ? 4.600 -3.889 -23.935 1.00 57.31 221 ALA A C 1
ATOM 1794 O O . ALA A 1 221 ? 3.420 -3.639 -23.703 1.00 57.31 221 ALA A O 1
ATOM 1795 N N . VAL A 1 222 ? 5.111 -5.113 -23.804 1.00 58.12 222 VAL A N 1
ATOM 1796 C CA . VAL A 1 222 ? 4.351 -6.255 -23.288 1.00 58.12 222 VAL A CA 1
ATOM 1797 C C . VAL A 1 222 ? 4.621 -6.402 -21.802 1.00 58.12 222 VAL A C 1
ATOM 1799 O O . VAL A 1 222 ? 5.776 -6.399 -21.365 1.00 58.12 222 VAL A O 1
ATOM 1802 N N . TRP A 1 223 ? 3.546 -6.574 -21.044 1.00 55.12 223 TRP A N 1
ATOM 1803 C CA . TRP A 1 223 ? 3.591 -6.778 -19.608 1.00 55.12 223 TRP A CA 1
ATOM 1804 C C . TRP A 1 223 ? 3.285 -8.212 -19.251 1.00 55.12 223 TRP A C 1
ATOM 1806 O O . TRP A 1 223 ? 2.411 -8.855 -19.824 1.00 55.12 223 TRP A O 1
ATOM 1816 N N . SER A 1 224 ? 4.008 -8.695 -18.256 1.00 50.88 224 SER A N 1
ATOM 1817 C CA . SER A 1 224 ? 3.682 -9.949 -17.608 1.00 50.88 224 SER A CA 1
ATOM 1818 C C . SER A 1 224 ? 3.849 -9.754 -16.116 1.00 50.88 224 SER A C 1
ATOM 1820 O O . SER A 1 224 ? 4.900 -9.295 -15.669 1.00 50.88 224 SER A O 1
ATOM 1822 N N . MET A 1 225 ? 2.843 -10.151 -15.352 1.00 52.97 225 MET A N 1
ATOM 1823 C CA . MET A 1 225 ? 3.034 -10.502 -13.956 1.00 52.97 225 MET A CA 1
ATOM 1824 C C . MET A 1 225 ? 3.228 -12.012 -13.925 1.00 52.97 225 MET A C 1
ATOM 1826 O O . MET A 1 225 ? 2.245 -12.745 -14.048 1.00 52.97 225 MET A O 1
ATOM 1830 N N . PRO A 1 226 ? 4.465 -12.524 -13.809 1.00 42.72 226 PRO A N 1
ATOM 1831 C CA . PRO A 1 226 ? 4.599 -13.894 -13.363 1.00 42.72 226 PRO A CA 1
ATOM 1832 C C . PRO A 1 226 ? 3.883 -13.965 -12.013 1.00 42.72 226 PRO A C 1
ATOM 1834 O O . PRO A 1 226 ? 4.212 -13.181 -11.118 1.00 42.72 226 PRO A O 1
ATOM 1837 N N . GLN A 1 227 ? 2.896 -14.864 -11.866 1.00 39.19 227 GLN A N 1
ATOM 1838 C CA . GLN A 1 227 ? 2.395 -15.248 -10.542 1.00 39.19 227 GLN A CA 1
ATOM 1839 C C . GLN A 1 227 ? 3.610 -15.374 -9.637 1.00 39.19 227 GLN A C 1
ATOM 1841 O O . GLN A 1 227 ? 4.568 -16.022 -10.059 1.00 39.19 227 GLN A O 1
ATOM 1846 N N . ALA A 1 228 ? 3.598 -14.682 -8.492 1.00 35.94 228 ALA A N 1
ATOM 1847 C CA . ALA A 1 228 ? 4.744 -14.522 -7.605 1.00 35.94 228 ALA A CA 1
ATOM 1848 C C . ALA A 1 228 ? 5.408 -15.881 -7.339 1.00 35.94 228 ALA A C 1
ATOM 1850 O O . ALA A 1 228 ? 5.062 -16.597 -6.403 1.00 35.94 228 ALA A O 1
ATOM 1851 N N . ARG A 1 229 ? 6.351 -16.272 -8.198 1.00 33.00 229 ARG A N 1
ATOM 1852 C CA . ARG A 1 229 ? 7.151 -17.468 -8.011 1.00 33.00 229 ARG A CA 1
ATOM 1853 C C . ARG A 1 229 ? 8.107 -17.077 -6.918 1.00 33.00 229 ARG A C 1
ATOM 1855 O O . ARG A 1 229 ? 9.045 -16.357 -7.231 1.00 33.00 229 ARG A O 1
ATOM 1862 N N . ARG A 1 230 ? 7.774 -17.469 -5.677 1.00 37.44 230 ARG A N 1
ATOM 1863 C CA . ARG A 1 230 ? 8.621 -17.508 -4.471 1.00 37.44 230 ARG A CA 1
ATOM 1864 C C . ARG A 1 230 ? 10.002 -16.897 -4.736 1.00 37.44 230 ARG A C 1
ATOM 1866 O O . ARG A 1 230 ? 10.962 -17.618 -4.969 1.00 37.44 230 ARG A O 1
ATOM 1873 N N . ILE A 1 231 ? 10.069 -15.564 -4.789 1.00 38.81 231 ILE A N 1
ATOM 1874 C CA . ILE A 1 231 ? 11.342 -14.852 -4.995 1.00 38.81 231 ILE A CA 1
ATOM 1875 C C . ILE A 1 231 ? 12.126 -14.857 -3.671 1.00 38.81 231 ILE A C 1
ATOM 1877 O O . ILE A 1 231 ? 13.338 -14.698 -3.658 1.00 38.81 231 ILE A O 1
ATOM 1881 N N . TRP A 1 232 ? 11.431 -15.134 -2.566 1.00 42.44 232 TRP A N 1
ATOM 1882 C CA . TRP A 1 232 ? 11.941 -15.104 -1.206 1.00 42.44 232 TRP A CA 1
ATOM 1883 C C . TRP A 1 232 ? 11.520 -16.395 -0.496 1.00 42.44 232 TRP A C 1
ATOM 1885 O O . TRP A 1 232 ? 10.395 -16.872 -0.692 1.00 42.44 232 TRP A O 1
ATOM 1895 N N . ALA A 1 233 ? 12.415 -16.993 0.289 1.00 32.91 233 ALA A N 1
ATOM 1896 C CA . ALA A 1 233 ? 12.083 -18.147 1.117 1.00 32.91 233 ALA A CA 1
ATOM 1897 C C . ALA A 1 233 ? 11.152 -17.702 2.263 1.00 32.91 233 ALA A C 1
ATOM 1899 O O . ALA A 1 233 ? 11.485 -16.784 3.003 1.00 32.91 233 ALA A O 1
ATOM 1900 N N . GLY A 1 234 ? 9.976 -18.327 2.392 1.00 47.34 234 GLY A N 1
ATOM 1901 C CA . GLY A 1 234 ? 9.094 -18.179 3.561 1.00 47.34 234 GLY A CA 1
ATOM 1902 C C . GLY A 1 234 ? 8.224 -16.913 3.738 1.00 47.34 234 GLY A C 1
ATOM 1903 O O . GLY A 1 234 ? 7.921 -16.611 4.889 1.00 47.34 234 GLY A O 1
ATOM 1904 N N . PRO A 1 235 ? 7.772 -16.157 2.714 1.00 59.31 235 PRO A N 1
ATOM 1905 C CA . PRO A 1 235 ? 6.952 -14.972 2.970 1.00 59.31 235 PRO A CA 1
ATOM 1906 C C . PRO A 1 235 ? 5.522 -15.326 3.404 1.00 59.31 235 PRO A C 1
ATOM 1908 O O . PRO A 1 235 ? 4.825 -16.095 2.735 1.00 59.31 235 PRO A O 1
ATOM 1911 N N . ILE A 1 236 ? 5.054 -14.692 4.482 1.00 70.62 236 ILE A N 1
ATOM 1912 C CA . ILE A 1 236 ? 3.656 -14.754 4.928 1.00 70.62 236 ILE A CA 1
ATOM 1913 C C . ILE A 1 236 ? 2.845 -13.808 4.037 1.00 70.62 236 ILE A C 1
ATOM 1915 O O . ILE A 1 236 ? 3.100 -12.601 4.005 1.00 70.62 236 ILE A O 1
ATOM 1919 N N . LYS A 1 237 ? 1.874 -14.332 3.279 1.00 77.44 237 LYS A N 1
ATOM 1920 C CA . LYS A 1 237 ? 0.937 -13.488 2.521 1.00 77.44 237 LYS A CA 1
ATOM 1921 C C . LYS A 1 237 ? 0.090 -12.695 3.519 1.00 77.44 237 LYS A C 1
ATOM 1923 O O . LYS A 1 237 ? -0.602 -13.300 4.329 1.00 77.44 237 LYS A O 1
ATOM 1928 N N . ARG A 1 238 ? 0.148 -11.364 3.450 1.00 79.81 238 ARG A N 1
ATOM 1929 C CA . ARG A 1 238 ? -0.573 -10.469 4.372 1.00 79.81 238 ARG A CA 1
ATOM 1930 C C . ARG A 1 238 ? -1.871 -9.941 3.793 1.00 79.81 238 ARG A C 1
ATOM 1932 O O . ARG A 1 238 ? -2.828 -9.780 4.528 1.00 79.81 238 ARG A O 1
ATOM 1939 N N . SER A 1 239 ? -1.914 -9.709 2.484 1.00 78.19 239 SER A N 1
ATOM 1940 C CA . SER A 1 239 ? -3.133 -9.247 1.827 1.00 78.19 239 SER A CA 1
ATOM 1941 C C . SER A 1 239 ? -3.215 -9.740 0.389 1.00 78.19 239 SER A C 1
ATOM 1943 O O . SER A 1 239 ? -2.199 -9.971 -0.283 1.00 78.19 239 SER A O 1
ATOM 1945 N N . ALA A 1 240 ? -4.443 -9.983 -0.060 1.00 74.25 240 ALA A N 1
ATOM 1946 C CA . ALA A 1 240 ? -4.738 -10.428 -1.410 1.00 74.25 240 ALA A CA 1
ATOM 1947 C C . ALA A 1 240 ? -4.954 -9.241 -2.358 1.00 74.25 240 ALA A C 1
ATOM 1949 O O . ALA A 1 240 ? -5.284 -8.137 -1.940 1.00 74.25 240 ALA A O 1
ATOM 1950 N N . THR A 1 241 ? -4.804 -9.491 -3.657 1.00 70.81 241 THR A N 1
ATOM 1951 C CA . THR A 1 241 ? -5.193 -8.554 -4.717 1.00 70.81 241 THR A CA 1
ATOM 1952 C C . THR A 1 241 ? -6.633 -8.069 -4.531 1.00 70.81 241 THR A C 1
ATOM 1954 O O . THR A 1 241 ? -7.527 -8.899 -4.341 1.00 70.81 241 THR A O 1
ATOM 1957 N N . ARG A 1 242 ? -6.879 -6.765 -4.706 1.00 78.31 242 ARG A N 1
ATOM 1958 C CA . ARG A 1 242 ? -8.239 -6.195 -4.767 1.00 78.31 242 ARG A CA 1
ATOM 1959 C C . ARG A 1 242 ? -9.042 -6.759 -5.932 1.00 78.31 242 ARG A C 1
ATOM 1961 O O . ARG A 1 242 ? -10.225 -7.051 -5.800 1.00 78.31 242 ARG A O 1
ATOM 1968 N N . VAL A 1 243 ? -8.381 -6.929 -7.076 1.00 68.94 243 VAL A N 1
ATOM 1969 C CA . VAL A 1 243 ? -8.979 -7.475 -8.293 1.00 68.94 243 VAL A CA 1
ATOM 1970 C C . VAL A 1 243 ? -8.315 -8.807 -8.596 1.00 68.94 243 VAL A C 1
ATOM 1972 O O . VAL A 1 243 ? -7.103 -8.860 -8.822 1.00 68.94 243 VAL A O 1
ATOM 1975 N N . LYS A 1 244 ? -9.107 -9.889 -8.620 1.00 54.16 244 LYS A N 1
ATOM 1976 C CA . LYS A 1 244 ? -8.601 -11.214 -8.997 1.00 54.16 244 LYS A CA 1
ATOM 1977 C C . LYS A 1 244 ? -7.961 -11.124 -10.390 1.00 54.16 244 LYS A C 1
ATOM 1979 O O . LYS A 1 244 ? -8.611 -10.621 -11.307 1.00 54.16 244 LYS A O 1
ATOM 1984 N N . PRO A 1 245 ? -6.717 -11.593 -10.573 1.00 48.59 245 PRO A N 1
ATOM 1985 C CA . PRO A 1 245 ? -6.098 -11.586 -11.887 1.00 48.59 245 PRO A CA 1
ATOM 1986 C C . PRO A 1 245 ? -6.891 -12.510 -12.818 1.00 48.59 245 PRO A C 1
ATOM 1988 O O . PRO A 1 245 ? -7.003 -13.707 -12.560 1.00 48.59 245 PRO A O 1
ATOM 1991 N N . SER A 1 246 ? -7.458 -11.964 -13.894 1.00 40.53 246 SER A N 1
ATOM 1992 C CA . SER A 1 246 ? -7.871 -12.772 -15.041 1.00 40.53 246 SER A CA 1
ATOM 1993 C C . SER A 1 246 ? -6.611 -13.343 -15.705 1.00 40.53 246 SER A C 1
ATOM 1995 O O . SER A 1 246 ? -5.537 -12.746 -15.616 1.00 40.53 246 SER A O 1
ATOM 1997 N N . ASN A 1 247 ? -6.714 -14.516 -16.340 1.00 32.38 247 ASN A N 1
ATOM 1998 C CA . ASN A 1 247 ? -5.571 -15.308 -16.837 1.00 32.38 247 ASN A CA 1
ATOM 1999 C C . ASN A 1 247 ? -4.606 -14.555 -17.776 1.00 32.38 247 ASN A C 1
ATOM 2001 O O . ASN A 1 247 ? -3.496 -15.024 -18.016 1.00 32.38 247 ASN A O 1
ATOM 2005 N N . VAL A 1 248 ? -4.991 -13.370 -18.252 1.00 34.94 248 VAL A N 1
ATOM 2006 C CA . VAL A 1 248 ? -4.103 -12.384 -18.859 1.00 34.94 248 VAL A CA 1
ATOM 2007 C C . VAL A 1 248 ? -4.500 -11.004 -18.331 1.00 34.94 248 VAL A C 1
ATOM 2009 O O . VAL A 1 248 ? -5.393 -10.352 -18.869 1.00 34.94 248 VAL A O 1
ATOM 2012 N N . VAL A 1 249 ? -3.852 -10.533 -17.264 1.00 34.25 249 VAL A N 1
ATOM 2013 C CA . VAL A 1 249 ? -3.978 -9.121 -16.890 1.00 34.25 249 VAL A CA 1
ATOM 2014 C C . VAL A 1 249 ? -3.130 -8.324 -17.878 1.00 34.25 249 VAL A C 1
ATOM 2016 O O . VAL A 1 249 ? -1.909 -8.240 -17.736 1.00 34.25 249 VAL A O 1
ATOM 2019 N N . HIS A 1 250 ? -3.775 -7.738 -18.889 1.00 31.66 250 HIS A N 1
ATOM 2020 C CA . HIS A 1 250 ? -3.187 -6.675 -19.702 1.00 31.66 250 HIS A CA 1
ATOM 2021 C C . HIS A 1 250 ? -3.030 -5.422 -18.824 1.00 31.66 250 HIS A C 1
ATOM 2023 O O . HIS A 1 250 ? -3.784 -4.453 -18.912 1.00 31.66 250 HIS A O 1
ATOM 2029 N N . CYS A 1 251 ? -2.061 -5.457 -17.910 1.00 33.31 251 CYS A N 1
ATOM 2030 C CA . CYS A 1 251 ? -1.599 -4.272 -17.207 1.00 33.31 251 CYS A CA 1
ATOM 2031 C C . CYS A 1 251 ? -0.747 -3.467 -18.176 1.00 33.31 251 CYS A C 1
ATOM 2033 O O . CYS A 1 251 ? 0.447 -3.708 -18.302 1.00 33.31 251 CYS A O 1
ATOM 2035 N N . TYR A 1 252 ? -1.366 -2.537 -18.895 1.00 32.47 252 TYR A N 1
ATOM 2036 C CA . TYR A 1 252 ? -0.627 -1.554 -19.668 1.00 32.47 252 TYR A CA 1
ATOM 2037 C C . TYR A 1 252 ? 0.101 -0.651 -18.685 1.00 32.47 252 TYR A C 1
ATOM 2039 O O . TYR A 1 252 ? -0.519 0.108 -17.948 1.00 32.47 252 TYR A O 1
ATOM 2047 N N . VAL A 1 253 ? 1.420 -0.693 -18.701 1.00 37.78 253 VAL A N 1
ATOM 2048 C CA . VAL A 1 253 ? 2.164 0.516 -18.379 1.00 37.78 253 VAL A CA 1
ATOM 2049 C C . VAL A 1 253 ? 2.535 1.103 -19.712 1.00 37.78 253 VAL A C 1
ATOM 2051 O O . VAL A 1 253 ? 3.359 0.558 -20.455 1.00 37.78 253 VAL A O 1
ATOM 2054 N N . LEU A 1 254 ? 1.871 2.204 -20.023 1.00 37.53 254 LEU A N 1
ATOM 2055 C CA . LEU A 1 254 ? 2.369 3.102 -21.036 1.00 37.53 254 LEU A CA 1
ATOM 2056 C C . LEU A 1 254 ? 3.619 3.742 -20.434 1.00 37.53 254 LEU A C 1
ATOM 2058 O O . LEU A 1 254 ? 3.538 4.552 -19.510 1.00 37.53 254 LEU A O 1
ATOM 2062 N N . LEU A 1 255 ? 4.785 3.339 -20.925 1.00 43.50 255 LEU A N 1
ATOM 2063 C CA . LEU A 1 255 ? 5.924 4.234 -20.868 1.00 43.50 255 LEU A CA 1
ATOM 2064 C C . LEU A 1 255 ? 5.593 5.346 -21.856 1.00 43.50 255 LEU A C 1
ATOM 2066 O O . LEU A 1 255 ? 5.504 5.089 -23.056 1.00 43.50 255 LEU A O 1
ATOM 2070 N N . ILE A 1 256 ? 5.336 6.552 -21.354 1.00 43.00 256 ILE A N 1
ATOM 2071 C CA . ILE A 1 256 ? 5.250 7.719 -22.230 1.00 43.00 256 ILE A CA 1
ATOM 2072 C C . ILE A 1 256 ? 6.674 7.962 -22.717 1.00 43.00 256 ILE A C 1
ATOM 2074 O O . ILE A 1 256 ? 7.519 8.467 -21.977 1.00 43.00 256 ILE A O 1
ATOM 2078 N N . ILE A 1 257 ? 6.938 7.500 -23.936 1.00 43.47 257 ILE A N 1
ATOM 2079 C CA . ILE A 1 257 ? 8.150 7.816 -24.676 1.00 43.47 257 ILE A CA 1
ATOM 2080 C C . ILE A 1 257 ? 7.983 9.259 -25.127 1.00 43.47 257 ILE A C 1
ATOM 2082 O O . ILE A 1 257 ? 7.012 9.571 -25.818 1.00 43.47 257 ILE A O 1
ATOM 2086 N N . LEU A 1 258 ? 8.896 10.135 -24.707 1.00 38.88 258 LEU A N 1
ATOM 2087 C CA . LEU A 1 258 ? 8.939 11.502 -25.210 1.00 38.88 258 LEU A CA 1
ATOM 2088 C C . LEU A 1 258 ? 9.002 11.467 -26.740 1.00 38.88 258 LEU A C 1
ATOM 2090 O O . LEU A 1 258 ? 9.991 11.022 -27.322 1.00 38.88 258 LEU A O 1
ATOM 2094 N N . ASN A 1 259 ? 7.940 11.954 -27.377 1.00 35.12 259 ASN A N 1
ATOM 2095 C CA . ASN A 1 259 ? 8.031 12.514 -28.712 1.00 35.12 259 ASN A CA 1
ATOM 2096 C C . ASN A 1 259 ? 8.412 13.982 -28.542 1.00 35.12 259 ASN A C 1
ATOM 2098 O O . ASN A 1 259 ? 7.782 14.712 -27.776 1.00 35.12 259 ASN A O 1
ATOM 2102 N N . SER A 1 260 ? 9.435 14.416 -29.265 1.00 37.47 260 SER A N 1
ATOM 2103 C CA . SER A 1 260 ? 9.696 15.828 -29.505 1.00 37.47 260 SER A CA 1
ATOM 2104 C C . SER A 1 260 ? 8.399 16.495 -29.978 1.00 37.47 260 SER A C 1
ATOM 2106 O O . SER A 1 260 ? 7.859 16.114 -31.014 1.00 37.47 260 SER A O 1
ATOM 2108 N N . GLY A 1 261 ? 7.918 17.475 -29.209 1.00 30.92 261 GLY A N 1
ATOM 2109 C CA . GLY A 1 261 ? 6.806 18.351 -29.576 1.00 30.92 261 GLY A CA 1
ATOM 2110 C C . GLY A 1 261 ? 5.436 17.851 -29.129 1.00 30.92 261 GLY A C 1
ATOM 2111 O O . GLY A 1 261 ? 4.739 17.243 -29.920 1.00 30.92 261 GLY A O 1
ATOM 2112 N N . TRP A 1 262 ? 5.083 18.099 -27.865 1.00 24.53 262 TRP A N 1
ATOM 2113 C CA . TRP A 1 262 ? 3.930 18.904 -27.422 1.00 24.53 262 TRP A CA 1
ATOM 2114 C C . TRP A 1 262 ? 4.161 19.194 -25.931 1.00 24.53 262 TRP A C 1
ATOM 2116 O O . TRP A 1 262 ? 3.882 18.367 -25.065 1.00 24.53 262 TRP A O 1
ATOM 2126 N N . MET A 1 263 ? 4.751 20.355 -25.638 1.00 22.58 263 MET A N 1
ATOM 2127 C CA . MET A 1 263 ? 4.792 20.905 -24.283 1.00 22.58 263 MET A CA 1
ATOM 2128 C C . MET A 1 263 ? 3.367 21.315 -23.906 1.00 22.58 263 MET A C 1
ATOM 2130 O O . MET A 1 263 ? 2.837 22.270 -24.466 1.00 22.58 263 MET A O 1
ATOM 2134 N N . PHE A 1 264 ? 2.763 20.632 -22.939 1.00 25.98 264 PHE A N 1
ATOM 2135 C CA . PHE A 1 264 ? 1.717 21.245 -22.130 1.00 25.98 264 PHE A CA 1
ATOM 2136 C C . PHE A 1 264 ? 2.358 21.641 -20.807 1.00 25.98 264 PHE A C 1
ATOM 2138 O O . PHE A 1 264 ? 2.766 20.789 -20.021 1.00 25.98 264 PHE A O 1
ATOM 2145 N N . HIS A 1 265 ? 2.510 22.951 -20.617 1.00 24.45 265 HIS A N 1
ATOM 2146 C CA . HIS A 1 265 ? 2.900 23.535 -19.343 1.00 24.45 265 HIS A CA 1
ATOM 2147 C C . HIS A 1 265 ? 1.864 23.150 -18.278 1.00 24.45 265 HIS A C 1
ATOM 2149 O O . HIS A 1 265 ? 0.686 23.489 -18.396 1.00 24.45 265 HIS A O 1
ATOM 2155 N N . ASP A 1 266 ? 2.319 22.455 -17.234 1.00 29.22 266 ASP A N 1
ATOM 2156 C CA . ASP A 1 266 ? 1.605 22.341 -15.965 1.00 29.22 266 ASP A CA 1
ATOM 2157 C C . ASP A 1 266 ? 1.392 23.754 -15.402 1.00 29.22 266 ASP A C 1
ATOM 2159 O O . ASP A 1 266 ? 2.347 24.515 -15.231 1.00 29.22 266 ASP A O 1
ATOM 2163 N N . GLY A 1 267 ? 0.140 24.119 -15.118 1.00 29.20 267 GLY A N 1
ATOM 2164 C CA . GLY A 1 267 ? -0.140 25.462 -14.625 1.00 29.20 267 GLY A CA 1
ATOM 2165 C C . GLY A 1 267 ? -1.598 25.816 -14.374 1.00 29.20 267 GLY A C 1
ATOM 2166 O O . GLY A 1 267 ? -1.974 26.931 -14.693 1.00 29.20 267 GLY A O 1
ATOM 2167 N N . VAL A 1 268 ? -2.417 24.937 -13.781 1.00 22.91 268 VAL A N 1
ATOM 2168 C CA . VAL A 1 268 ? -3.589 25.395 -13.005 1.00 22.91 268 VAL A CA 1
ATOM 2169 C C . VAL A 1 268 ? -3.791 24.484 -11.794 1.00 22.91 268 VAL A C 1
ATOM 2171 O O . VAL A 1 268 ? -4.401 23.421 -11.875 1.00 22.91 268 VAL A O 1
ATOM 2174 N N . SER A 1 269 ? -3.293 24.933 -10.641 1.00 26.25 269 SER A N 1
ATOM 2175 C CA . SER A 1 269 ? -3.814 24.512 -9.341 1.00 26.25 269 SER A CA 1
ATOM 2176 C C . SER A 1 269 ? -5.257 25.003 -9.249 1.00 26.25 269 SER A C 1
ATOM 2178 O O . SER A 1 269 ? -5.500 26.195 -9.070 1.00 26.25 269 SER A O 1
ATOM 2180 N N . THR A 1 270 ? -6.233 24.117 -9.429 1.00 26.62 270 THR A N 1
ATOM 2181 C CA . THR A 1 270 ? -7.626 24.443 -9.116 1.00 26.62 270 THR A CA 1
ATOM 2182 C C . THR A 1 270 ? -7.839 24.154 -7.634 1.00 26.62 270 THR A C 1
ATOM 2184 O O . THR A 1 270 ? -8.117 23.024 -7.236 1.00 26.62 270 THR A O 1
ATOM 2187 N N . GLN A 1 271 ? -7.664 25.177 -6.795 1.00 24.28 271 GLN A N 1
ATOM 2188 C CA . GLN A 1 271 ? -8.192 25.143 -5.435 1.00 24.28 271 GLN A CA 1
ATOM 2189 C C . GLN A 1 271 ? -9.723 25.107 -5.515 1.00 24.28 271 GLN A C 1
ATOM 2191 O O . GLN A 1 271 ? -10.359 26.044 -5.995 1.00 24.28 271 GLN A O 1
ATOM 2196 N N . LEU A 1 272 ? -10.315 24.007 -5.055 1.00 25.02 272 LEU A N 1
ATOM 2197 C CA . LEU A 1 272 ? -11.755 23.887 -4.849 1.00 25.02 272 LEU A CA 1
ATOM 2198 C C . LEU A 1 272 ? -12.138 24.680 -3.592 1.00 25.02 272 LEU A C 1
ATOM 2200 O O . LEU A 1 272 ? -12.000 24.187 -2.475 1.00 25.02 272 LEU A O 1
ATOM 2204 N N . VAL A 1 273 ? -12.623 25.908 -3.770 1.00 27.39 273 VAL A N 1
ATOM 2205 C CA . VAL A 1 273 ? -13.306 26.655 -2.704 1.00 27.39 273 VAL A CA 1
ATOM 2206 C C . VAL A 1 273 ? -14.758 26.172 -2.639 1.00 27.39 273 VAL A C 1
ATOM 2208 O O . VAL A 1 273 ? -15.484 26.234 -3.631 1.00 27.39 273 VAL A O 1
ATOM 2211 N N . ARG A 1 274 ? -15.184 25.658 -1.477 1.00 25.95 274 ARG A N 1
ATOM 2212 C CA . ARG A 1 274 ? -16.586 25.288 -1.205 1.00 25.95 274 ARG A CA 1
ATOM 2213 C C . ARG A 1 274 ? -17.463 26.545 -1.116 1.00 25.95 274 ARG A C 1
ATOM 2215 O O . ARG A 1 274 ? -17.101 27.439 -0.352 1.00 25.95 274 ARG A O 1
ATOM 2222 N N . PRO A 1 275 ? -18.654 26.588 -1.740 1.00 25.20 275 PRO A N 1
ATOM 2223 C CA . PRO A 1 275 ? -19.700 27.508 -1.329 1.00 25.20 275 PRO A CA 1
ATOM 2224 C C . PRO A 1 275 ? -20.659 26.850 -0.333 1.00 25.20 275 PRO A C 1
ATOM 2226 O O . PRO A 1 275 ? -21.023 25.677 -0.433 1.00 25.20 275 PRO A O 1
ATOM 2229 N N . VAL A 1 276 ? -21.065 27.667 0.630 1.00 34.44 276 VAL A N 1
ATOM 2230 C CA . VAL A 1 276 ? -22.134 27.442 1.599 1.00 34.44 276 VAL A CA 1
ATOM 2231 C C . VAL A 1 276 ? -23.482 27.499 0.866 1.00 34.44 276 VAL A C 1
ATOM 2233 O O . VAL A 1 276 ? -23.759 28.485 0.196 1.00 34.44 276 VAL A O 1
ATOM 2236 N N . SER A 1 277 ? -24.293 26.444 1.020 1.00 36.28 277 SER A N 1
ATOM 2237 C CA . SER A 1 277 ? -25.740 26.337 0.726 1.00 36.28 277 SER A CA 1
ATOM 2238 C C . SER A 1 277 ? -26.271 26.754 -0.664 1.00 36.28 277 SER A C 1
ATOM 2240 O O . SER A 1 277 ? -26.216 27.919 -1.038 1.00 36.28 277 SER A O 1
ATOM 2242 N N . GLY A 1 278 ? -26.967 25.833 -1.347 1.00 28.39 278 GLY A N 1
ATOM 2243 C CA . GLY A 1 278 ? -27.962 26.169 -2.381 1.00 28.39 278 GLY A CA 1
ATOM 2244 C C . GLY A 1 278 ? -27.906 25.306 -3.644 1.00 28.39 278 GLY A C 1
ATOM 2245 O O . GLY A 1 278 ? -26.872 25.209 -4.292 1.00 28.39 278 GLY A O 1
ATOM 2246 N N . ASN A 1 279 ? -29.037 24.682 -3.984 1.00 35.06 279 ASN A N 1
ATOM 2247 C CA . ASN A 1 279 ? -29.248 23.784 -5.124 1.00 35.06 279 ASN A CA 1
ATOM 2248 C C . ASN A 1 279 ? -28.946 24.423 -6.497 1.00 35.06 279 ASN A C 1
ATOM 2250 O O . ASN A 1 279 ? -29.499 25.471 -6.820 1.00 35.06 279 ASN A O 1
ATOM 2254 N N . GLY A 1 280 ? -28.190 23.707 -7.344 1.00 26.05 280 GLY A N 1
ATOM 2255 C CA . GLY A 1 280 ? -28.122 23.920 -8.799 1.00 26.05 280 GLY A CA 1
ATOM 2256 C C . GLY A 1 280 ? -26.700 23.950 -9.374 1.00 26.05 280 GLY A C 1
ATOM 2257 O O . GLY A 1 280 ? -25.906 24.820 -9.034 1.00 26.05 280 GLY A O 1
ATOM 2258 N N . TYR A 1 281 ? -26.383 23.029 -10.291 1.00 27.25 281 TYR A N 1
ATOM 2259 C CA . TYR A 1 281 ? -25.136 23.053 -11.066 1.00 27.25 281 TYR A CA 1
ATOM 2260 C C . TYR A 1 281 ? -25.343 23.836 -12.371 1.00 27.25 281 TYR A C 1
ATOM 2262 O O . TYR A 1 281 ? -26.074 23.390 -13.251 1.00 27.25 281 TYR A O 1
ATOM 2270 N N . LEU A 1 282 ? -24.661 24.974 -12.527 1.00 25.42 282 LEU A N 1
ATOM 2271 C CA . LEU A 1 282 ? -24.465 25.642 -13.816 1.00 25.42 282 LEU A CA 1
ATOM 2272 C C . LEU A 1 282 ? -22.964 25.861 -14.032 1.00 25.42 282 LEU A C 1
ATOM 2274 O O . LEU A 1 282 ? -22.337 26.696 -13.383 1.00 25.42 282 LEU A O 1
ATOM 2278 N N . LEU A 1 283 ? -22.389 25.101 -14.965 1.00 26.42 283 LEU A N 1
ATOM 2279 C CA . LEU A 1 283 ? -21.055 25.342 -15.511 1.00 26.42 283 LEU A CA 1
ATOM 2280 C C . LEU A 1 283 ? -21.093 26.628 -16.351 1.00 26.42 283 LEU A C 1
ATOM 2282 O O . LEU A 1 283 ? -21.524 26.613 -17.503 1.00 26.42 283 LEU A O 1
ATOM 2286 N N . ARG A 1 284 ? -20.627 27.753 -15.797 1.00 26.30 284 ARG A N 1
ATOM 2287 C CA . ARG A 1 284 ? -20.222 28.912 -16.607 1.00 26.30 284 ARG A CA 1
ATOM 2288 C C . ARG A 1 284 ? -18.812 28.659 -17.139 1.00 26.30 284 ARG A C 1
ATOM 2290 O O . ARG A 1 284 ? -17.830 28.872 -16.436 1.00 26.30 284 ARG A O 1
ATOM 2297 N N . ALA A 1 285 ? -18.720 28.208 -18.386 1.00 29.06 285 ALA A N 1
ATOM 2298 C CA . ALA A 1 285 ? -17.481 28.270 -19.150 1.00 29.06 285 ALA A CA 1
ATOM 2299 C C . ALA A 1 285 ? -17.137 29.748 -19.410 1.00 29.06 285 ALA A C 1
ATOM 2301 O O . ALA A 1 285 ? -17.923 30.476 -20.018 1.00 29.06 285 ALA A O 1
ATOM 2302 N N . ALA A 1 286 ? -15.983 30.205 -18.922 1.00 27.33 286 ALA A N 1
ATOM 2303 C CA . ALA A 1 286 ? -15.465 31.528 -19.235 1.00 27.33 286 ALA A CA 1
ATOM 2304 C C . ALA A 1 286 ? -15.025 31.576 -20.707 1.00 27.33 286 ALA A C 1
ATOM 2306 O O . ALA A 1 286 ? -14.274 30.728 -21.190 1.00 27.33 286 ALA A O 1
ATOM 2307 N N . ALA A 1 287 ? -15.539 32.576 -21.416 1.00 30.95 287 ALA A N 1
ATOM 2308 C CA . ALA A 1 287 ? -15.227 32.894 -22.795 1.00 30.95 287 ALA A CA 1
ATOM 2309 C C . ALA A 1 287 ? -13.730 33.213 -22.961 1.00 30.95 287 ALA A C 1
ATOM 2311 O O . ALA A 1 287 ? -13.249 34.226 -22.466 1.00 30.95 287 ALA A O 1
ATOM 2312 N N . GLY A 1 288 ? -13.005 32.351 -23.674 1.00 31.39 288 GLY A N 1
ATOM 2313 C CA . GLY A 1 288 ? -11.594 32.580 -24.010 1.00 31.39 288 GLY A CA 1
ATOM 2314 C C . GLY A 1 288 ? -11.071 31.809 -25.227 1.00 31.39 288 GLY A C 1
ATOM 2315 O O . GLY A 1 288 ? -9.912 31.962 -25.586 1.00 31.39 288 GLY A O 1
ATOM 2316 N N . ILE A 1 289 ? -11.903 31.006 -25.903 1.00 33.28 289 ILE A N 1
ATOM 2317 C CA . ILE A 1 289 ? -11.479 30.141 -27.025 1.00 33.28 289 ILE A CA 1
ATOM 2318 C C . ILE A 1 289 ? -12.287 30.471 -28.291 1.00 33.28 289 ILE A C 1
ATOM 2320 O O . ILE A 1 289 ? -12.893 29.610 -28.919 1.00 33.28 289 ILE A O 1
ATOM 2324 N N . ARG A 1 290 ? -12.348 31.754 -28.667 1.00 27.25 290 ARG A N 1
ATOM 2325 C CA . ARG A 1 290 ? -12.817 32.165 -30.010 1.00 27.25 290 ARG A CA 1
ATOM 2326 C C . ARG A 1 290 ? -11.809 32.990 -30.812 1.00 27.25 290 ARG A C 1
ATOM 2328 O O . ARG A 1 290 ? -12.008 33.145 -32.007 1.00 27.25 290 ARG A O 1
ATOM 2335 N N . ALA A 1 291 ? -10.696 33.426 -30.219 1.00 30.30 291 ALA A N 1
ATOM 2336 C CA . ALA A 1 291 ? -9.664 34.169 -30.951 1.00 30.30 291 ALA A CA 1
ATOM 2337 C C . ALA A 1 291 ? -8.597 33.271 -31.614 1.00 30.30 291 ALA A C 1
ATOM 2339 O O . ALA A 1 291 ? -7.972 33.686 -32.582 1.00 30.30 291 ALA A O 1
ATOM 2340 N N . ALA A 1 292 ? -8.412 32.026 -31.157 1.00 31.94 292 ALA A N 1
ATOM 2341 C CA . ALA A 1 292 ? -7.345 31.153 -31.665 1.00 31.94 292 ALA A CA 1
ATOM 2342 C C . ALA A 1 292 ? -7.727 30.328 -32.911 1.00 31.94 292 ALA A C 1
ATOM 2344 O O . ALA A 1 292 ? -6.850 29.809 -33.592 1.00 31.94 292 ALA A O 1
ATOM 2345 N N . VAL A 1 293 ? -9.020 30.217 -33.239 1.00 32.31 293 VAL A N 1
ATOM 2346 C CA . VAL A 1 293 ? -9.493 29.388 -34.369 1.00 32.31 293 VAL A CA 1
ATOM 2347 C C . VAL A 1 293 ? -9.590 30.185 -35.680 1.00 32.31 293 VAL A C 1
ATOM 2349 O O . VAL A 1 293 ? -9.527 29.599 -36.753 1.00 32.31 293 VAL A O 1
ATOM 2352 N N . SER A 1 294 ? -9.644 31.523 -35.631 1.00 29.55 294 SER A N 1
ATOM 2353 C CA . SER A 1 294 ? -9.724 32.351 -36.849 1.00 29.55 294 SER A CA 1
ATOM 2354 C C . SER A 1 294 ? -8.369 32.625 -37.518 1.00 29.55 294 SER A C 1
ATOM 2356 O O . SER A 1 294 ? -8.353 33.020 -38.678 1.00 29.55 294 SER A O 1
ATOM 2358 N N . ALA A 1 295 ? -7.240 32.419 -36.830 1.00 32.91 295 ALA A N 1
ATOM 2359 C CA . ALA A 1 295 ? -5.907 32.699 -37.380 1.00 32.91 295 ALA A CA 1
ATOM 2360 C C . ALA A 1 295 ? -5.268 31.498 -38.107 1.00 32.91 295 ALA A C 1
ATOM 2362 O O . ALA A 1 295 ? -4.289 31.663 -38.826 1.00 32.91 295 ALA A O 1
ATOM 2363 N N . ALA A 1 296 ? -5.822 30.290 -37.952 1.00 34.34 296 ALA A N 1
ATOM 2364 C CA . ALA A 1 296 ? -5.254 29.064 -38.520 1.00 34.34 296 ALA A CA 1
ATOM 2365 C C . ALA A 1 296 ? -5.829 28.676 -39.898 1.00 34.34 296 ALA A C 1
ATOM 2367 O O . ALA A 1 296 ? -5.338 27.735 -40.510 1.00 34.34 296 ALA A O 1
ATOM 2368 N N . VAL A 1 297 ? -6.842 29.393 -40.401 1.00 36.12 297 VAL A N 1
ATOM 2369 C CA . VAL A 1 297 ? -7.484 29.111 -41.705 1.00 36.12 297 VAL A CA 1
ATOM 2370 C C . VAL A 1 297 ? -6.949 30.011 -42.838 1.00 36.12 297 VAL A C 1
ATOM 2372 O O . VAL A 1 297 ? -7.252 29.774 -43.997 1.00 36.12 297 VAL A O 1
ATOM 2375 N N . GLN A 1 298 ? -6.095 31.003 -42.551 1.00 36.25 298 GLN A N 1
ATOM 2376 C CA . GLN A 1 298 ? -5.556 31.931 -43.566 1.00 36.25 298 GLN A CA 1
ATOM 2377 C C . GLN A 1 298 ? -4.105 31.667 -44.013 1.00 36.25 298 GLN A C 1
ATOM 2379 O O . GLN A 1 298 ? -3.574 32.444 -44.795 1.00 36.25 298 GLN A O 1
ATOM 2384 N N . LEU A 1 299 ? -3.459 30.584 -43.566 1.00 37.34 299 LEU A N 1
ATOM 2385 C CA . LEU A 1 299 ? -2.060 30.269 -43.923 1.00 37.34 299 LEU A CA 1
ATOM 2386 C C . LEU A 1 299 ? -1.895 28.973 -44.738 1.00 37.34 299 LEU A C 1
ATOM 2388 O O . LEU A 1 299 ? -0.791 28.446 -44.826 1.00 37.34 299 LEU A O 1
ATOM 2392 N N . SER A 1 300 ? -2.972 28.454 -45.337 1.00 36.41 300 SER A N 1
ATOM 2393 C CA . SER A 1 300 ? -2.913 27.280 -46.225 1.00 36.41 300 SER A CA 1
ATOM 2394 C C . SER A 1 300 ? -3.234 27.562 -47.694 1.00 36.41 300 SER A C 1
ATOM 2396 O O . SER A 1 300 ? -3.268 26.612 -48.462 1.00 36.41 300 SER A O 1
ATOM 2398 N N . ASP A 1 301 ? -3.421 28.824 -48.089 1.00 39.09 301 ASP A N 1
ATOM 2399 C CA . ASP A 1 301 ? -3.541 29.234 -49.496 1.00 39.09 301 ASP A CA 1
ATOM 2400 C C . ASP A 1 301 ? -2.655 30.466 -49.761 1.00 39.09 301 ASP A C 1
ATOM 2402 O O . ASP A 1 301 ? -3.125 31.605 -49.754 1.00 39.09 301 ASP A O 1
ATOM 2406 N N . SER A 1 302 ? -1.342 30.253 -49.919 1.00 36.56 302 SER A N 1
ATOM 2407 C CA . SER A 1 302 ? -0.417 31.049 -50.761 1.00 36.56 302 SER A CA 1
ATOM 2408 C C . SER A 1 302 ? 0.930 30.344 -50.903 1.00 36.56 302 SER A C 1
ATOM 2410 O O . SER A 1 302 ? 1.492 29.933 -49.865 1.00 36.56 302 SER A O 1
#

Foldseek 3Di:
DDDCPVQQDKDFADAQKWKWWAFAQKIWIWHDHQQKIKIFMDGDPPDDLAGTDIDIDRHHDDPVTDIDIDGHHSVFGIKGKFWAADPFKEKEFAPDKDKAAAQDKAKWKDWGFTWIFMAIHPPGDGPDIGTSDDFDWDWADDPVPIGIGGYDDDHTHRDPVPDDATRRTEIEMEMEGENANDMQIFGIWIGGRLQWWWWDDPRHIYTQYKYWYQHDDVVGIFTDRDPRPCPDPPIDGRGHRND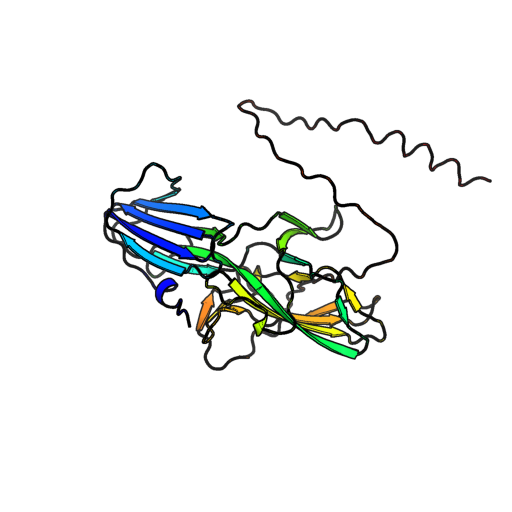HDDPDPRPDTPRPRDDPDDDDDDDDPPDDDDDDDDDDDDDDDDDDPPPPPVVVPPPPPD

Secondary structure (DSSP, 8-state):
----GGGGSEEE--TT-EEEEEETTEEEEEEEETTEEEEEEEE-TTS-TT-EEEEEE--PPPTTS--EEEE--TT--EEEEEEE--SS-EEE--SS-EEE-TT-EEEEEEEEEPEEEEEESTTPPEEEEEESS-PEEEEES-TTT-EEEEEE-S--BSSGGGSPP-TTEEEEEEEEEE-SSS-EEES-EEE-GGG--EEE-SSSEEEPPEEEEE--TTT-EEEE------SSSSPEEEE--SSPPPSS-----------SS-----------PPPPS---------S-SSSSSSSSSSSS--